Protein AF-0000000070908975 (afdb_homodimer)

Secondary structure (DSSP, 8-state):
---S-------S-HHHHHHT--SS-HHHHHHTTEEEE-SSTT--HHHHHHHHHHTTPPP--HHHHHHHHHT-SEEEEEEETTT--EEEEEEEEE-SSSEEEEEEEEE-GGGTTSSHHHHHHHHHHHHHHHTT--EEEEEE-GGGHHHHGGGTEE--TTS-EEEEE----/---S-------S-HHHHHTT--SS-HHHHHHTTEEEE-SSTT--HHHHHHHHHHTTPPP--HHHHHHHHHT-SEEEEEEETTT--EEEEEEEEE-SSSEEEEEEEEE-GGGTTSSHHHHHHHHHHHHHHHTT--EEEEEE-GGGHHHHGGGTEE--TTS-EEEEE-TT-

Solvent-accessible surface area (backbone atoms only — not comparable to full-atom values): 18252 Å² total; per-residue (Å²): 70,83,51,90,64,67,75,70,59,51,54,69,28,41,52,47,46,75,65,72,48,60,97,63,43,73,67,54,35,43,75,73,41,31,46,78,44,66,61,73,75,90,60,52,65,68,46,51,33,50,45,30,43,76,56,47,33,79,66,64,60,62,71,57,47,52,51,25,57,72,42,39,71,44,43,28,35,31,30,34,60,92,77,66,40,61,43,31,36,30,33,27,25,31,27,78,36,54,39,35,38,50,45,71,76,46,55,36,74,94,57,58,92,71,54,53,64,56,50,41,49,46,53,46,48,33,53,43,48,72,59,57,41,72,43,42,32,36,73,34,50,71,90,50,45,74,71,42,37,74,63,23,31,43,68,50,92,86,39,59,36,37,27,37,52,47,68,13,101,79,82,51,89,63,66,74,72,60,47,55,78,26,41,52,48,48,75,66,71,49,60,97,65,43,71,66,54,34,43,76,74,40,30,46,78,44,66,61,72,74,92,61,53,65,68,46,50,32,51,46,31,44,76,59,41,34,78,66,65,59,62,72,56,47,50,51,25,57,72,42,40,71,44,42,29,35,30,29,34,59,90,78,66,41,61,42,32,36,30,34,28,26,30,29,78,36,54,40,36,36,50,44,72,75,46,55,38,75,94,57,59,93,71,54,55,67,57,50,42,51,47,54,45,47,35,54,44,47,73,59,57,40,70,43,41,34,36,74,34,51,71,88,50,44,75,70,44,38,73,63,22,32,43,68,50,92,85,40,60,36,38,29,38,52,46,66,32,29

Foldseek 3Di:
DPDVPPPPPPDPLVPCQVVVNAPADQVNQVVVQKHKDKACPPPDLVLVQVQCVQVPHHGDDSVVVVVVRVQFLIKMWMAGNPVRGTFFIKTWHDDLAAEIEIDDGGGRPVPPPPCVSVVGVSVRSNSSVVSVYDYYYYDDDPVCVVVCVSNPDDDDPPGDDDDDDDPDD/DCDVPPPPPPDDLVPCQVVVHAPADQVNQVVVQKHKDKACPPPDLVLVQVQCVQVPHHGDDSVVVVVVRVQFLIKMWMAGNPVRHTFFIKTWHDDLAAEIEIDDGGGRPVPPPPCVSVVGVSVRSNSSVVSVYDHYYYDDDPVCVVVCVSNPDDDDPPGDDDDDDDPPD

Sequence (338 aa):
MSFMAVAPSQSEAAGVTESGKFSQTDEDLESAGFTCHSTIEDLDLDQLNALFSKVSFPQRDKGKLLRALENTQSLVWIQEIKTSRLIGFARATGDRVFHAIIWDVVVDPAYQGLGLGKVLMERLMADLMKMGISNIALYAEPTVIGFYQPMGFIADPDGIRAMAYSRRRMSFMAVAPSQSEAAGVTESGKFSQTDEDLESAGFTCHSTIEDLDLDQLNALFSKVSFPQRDKGKLLRALENTQSLVWIQEIKTSRLIGFARATGDRVFHAIIWDVVVDPAYQGLGLGKVLMERLMADLMKMGISNIALYAEPTVIGFYQPMGFIADPDGIRAMAYSRRR

InterPro domains:
  IPR000182 GNAT domain [PF00583] (57-153)
  IPR000182 GNAT domain [PS51186] (35-168)
  IPR016181 Acyl-CoA N-acyltransferase [SSF55729] (43-156)
  IPR045039 Acetyltransferase NSI-like [PTHR43626] (10-168)

Structure (mmCIF, N/CA/C/O backbone):
data_AF-0000000070908975-model_v1
#
loop_
_entity.id
_entity.type
_entity.pdbx_description
1 polymer 'N-acetyltransferase domain-containing protein'
#
loop_
_atom_site.group_PDB
_atom_site.id
_atom_site.type_symbol
_atom_site.label_atom_id
_atom_site.label_alt_id
_atom_site.label_comp_id
_atom_site.label_asym_id
_atom_site.label_entity_id
_atom_site.label_seq_id
_atom_site.pdbx_PDB_ins_code
_atom_site.Cartn_x
_atom_site.Cartn_y
_atom_site.Cartn_z
_atom_site.occupancy
_atom_site.B_iso_or_equiv
_atom_site.auth_seq_id
_atom_site.auth_comp_id
_atom_site.auth_asym_id
_atom_site.auth_atom_id
_atom_site.pdbx_PDB_model_num
ATOM 1 N N . MET A 1 1 ? 9.648 -8.977 -16.531 1 20.45 1 MET A N 1
ATOM 2 C CA . MET A 1 1 ? 9.562 -9.086 -15.078 1 20.45 1 MET A CA 1
ATOM 3 C C . MET A 1 1 ? 9.438 -7.707 -14.438 1 20.45 1 MET A C 1
ATOM 5 O O . MET A 1 1 ? 10.422 -6.984 -14.305 1 20.45 1 MET A O 1
ATOM 9 N N . SER A 1 2 ? 8.406 -6.941 -14.805 1 22.94 2 SER A N 1
ATOM 10 C CA . SER A 1 2 ? 8.336 -5.488 -14.914 1 22.94 2 SER A CA 1
ATOM 11 C C . SER A 1 2 ? 8.234 -4.84 -13.539 1 22.94 2 SER A C 1
ATOM 13 O O . SER A 1 2 ? 7.242 -5.023 -12.828 1 22.94 2 SER A O 1
ATOM 15 N N . PHE A 1 3 ? 9.25 -5.039 -12.68 1 28.39 3 PHE A N 1
ATOM 16 C CA . PHE A 1 3 ? 9.5 -4.117 -11.578 1 28.39 3 PHE A CA 1
ATOM 17 C C . PHE A 1 3 ? 9.023 -2.713 -11.93 1 28.39 3 PHE A C 1
ATOM 19 O O . PHE A 1 3 ? 8.953 -2.352 -13.109 1 28.39 3 PHE A O 1
ATOM 26 N N . MET A 1 4 ? 8.172 -2.316 -11.008 1 33.19 4 MET A N 1
ATOM 27 C CA . MET A 1 4 ? 8 -0.894 -11.289 1 33.19 4 MET A CA 1
ATOM 28 C C . MET A 1 4 ? 9.328 -0.25 -11.664 1 33.19 4 MET A C 1
ATOM 30 O O . MET A 1 4 ? 10.008 0.335 -10.82 1 33.19 4 MET A O 1
ATOM 34 N N . ALA A 1 5 ? 10.164 -1.069 -12.359 1 31.91 5 ALA A N 1
ATOM 35 C CA . ALA A 1 5 ? 11.43 -0.427 -12.703 1 31.91 5 ALA A CA 1
ATOM 36 C C . ALA A 1 5 ? 11.188 0.887 -13.445 1 31.91 5 ALA A C 1
ATOM 38 O O . ALA A 1 5 ? 10.773 0.888 -14.602 1 31.91 5 ALA A O 1
ATOM 39 N N . VAL A 1 6 ? 10.742 1.883 -12.734 1 30.36 6 VAL A N 1
ATOM 40 C CA . VAL A 1 6 ? 10.906 3.188 -13.367 1 30.36 6 VAL A CA 1
ATOM 41 C C . VAL A 1 6 ? 12.359 3.375 -13.789 1 30.36 6 VAL A C 1
ATOM 43 O O . VAL A 1 6 ? 13.281 2.975 -13.07 1 30.36 6 VAL A O 1
ATOM 46 N N . ALA A 1 7 ? 12.578 3.439 -15.078 1 28.03 7 ALA A N 1
ATOM 47 C CA . ALA A 1 7 ? 13.898 3.801 -15.578 1 28.03 7 ALA A CA 1
ATOM 48 C C . ALA A 1 7 ? 14.492 4.957 -14.781 1 28.03 7 ALA A C 1
ATOM 50 O O . ALA A 1 7 ? 13.789 5.902 -14.43 1 28.03 7 ALA A O 1
ATOM 51 N N . PRO A 1 8 ? 15.742 4.914 -14.219 1 27.66 8 PRO A N 1
ATOM 52 C CA . PRO A 1 8 ? 16.469 5.902 -13.414 1 27.66 8 PRO A CA 1
ATOM 53 C C . PRO A 1 8 ? 16.516 7.277 -14.078 1 27.66 8 PRO A C 1
ATOM 55 O O . PRO A 1 8 ? 17.234 7.453 -15.07 1 27.66 8 PRO A O 1
ATOM 58 N N . SER A 1 9 ? 15.445 7.824 -14.547 1 26.75 9 SER A N 1
ATOM 59 C CA . SER A 1 9 ? 15.898 9.164 -14.922 1 26.75 9 SER A CA 1
ATOM 60 C C . SER A 1 9 ? 16.406 9.93 -13.711 1 26.75 9 SER A C 1
ATOM 62 O O . SER A 1 9 ? 15.828 9.859 -12.625 1 26.75 9 SER A O 1
ATOM 64 N N . GLN A 1 10 ? 17.641 10.523 -13.656 1 27.11 10 GLN A N 1
ATOM 65 C CA . GLN A 1 10 ? 18.562 11.133 -12.711 1 27.11 10 GLN A CA 1
ATOM 66 C C . GLN A 1 10 ? 17.938 12.336 -12.016 1 27.11 10 GLN A C 1
ATOM 68 O O . GLN A 1 10 ? 18.641 13.211 -11.508 1 27.11 10 GLN A O 1
ATOM 73 N N . SER A 1 11 ? 16.656 12.648 -12.133 1 27.22 11 SER A N 1
ATOM 74 C CA . SER A 1 11 ? 16.438 13.984 -11.586 1 27.22 11 SER A CA 1
ATOM 75 C C . SER A 1 11 ? 16.656 14 -10.078 1 27.22 11 SER A C 1
ATOM 77 O O . SER A 1 11 ? 16.531 12.969 -9.414 1 27.22 11 SER A O 1
ATOM 79 N N . GLU A 1 12 ? 17.062 15.195 -9.289 1 28.81 12 GLU A N 1
ATOM 80 C CA . GLU A 1 12 ? 17.578 15.672 -8.008 1 28.81 12 GLU A CA 1
ATOM 81 C C . GLU A 1 12 ? 16.625 15.32 -6.867 1 28.81 12 GLU A C 1
ATOM 83 O O . GLU A 1 12 ? 16.203 16.203 -6.113 1 28.81 12 GLU A O 1
ATOM 88 N N . ALA A 1 13 ? 15.602 14.719 -6.926 1 33.41 13 ALA A N 1
ATOM 89 C CA . ALA A 1 13 ? 14.898 14.43 -5.68 1 33.41 13 ALA A CA 1
ATOM 90 C C . ALA A 1 13 ? 15.812 13.727 -4.68 1 33.41 13 ALA A C 1
ATOM 92 O O . ALA A 1 13 ? 15.414 13.461 -3.543 1 33.41 13 ALA A O 1
ATOM 93 N N . ALA A 1 14 ? 16.891 13.094 -5.168 1 38 14 ALA A N 1
ATOM 94 C CA . ALA A 1 14 ? 17.844 12.328 -4.363 1 38 14 ALA A CA 1
ATOM 95 C C . ALA A 1 14 ? 18.406 13.18 -3.23 1 38 14 ALA A C 1
ATOM 97 O O . ALA A 1 14 ? 19.062 12.656 -2.33 1 38 14 ALA A O 1
ATOM 98 N N . GLY A 1 15 ? 18.188 14.422 -3.398 1 36.78 15 GLY A N 1
ATOM 99 C CA . GLY A 1 15 ? 19.031 15.25 -2.541 1 36.78 15 GLY A CA 1
ATOM 100 C C . GLY A 1 15 ? 18.594 15.227 -1.087 1 36.78 15 GLY A C 1
ATOM 101 O O . GLY A 1 15 ? 19.422 15.047 -0.189 1 36.78 15 GLY A O 1
ATOM 102 N N . VAL A 1 16 ? 17.375 15.609 -0.835 1 44.44 16 VAL A N 1
ATOM 103 C CA . VAL A 1 16 ? 17.047 15.945 0.548 1 44.44 16 VAL A CA 1
ATOM 104 C C . VAL A 1 16 ? 17.109 14.695 1.414 1 44.44 16 VAL A C 1
ATOM 106 O O . VAL A 1 16 ? 17.594 14.742 2.549 1 44.44 16 VAL A O 1
ATOM 109 N N . THR A 1 17 ? 16.562 13.57 0.886 1 50.59 17 THR A N 1
ATOM 110 C CA . THR A 1 17 ? 16.312 12.414 1.734 1 50.59 17 THR A CA 1
ATOM 111 C C . THR A 1 17 ? 17.625 11.703 2.078 1 50.59 17 THR A C 1
ATOM 113 O O . THR A 1 17 ? 17.797 11.219 3.197 1 50.59 17 THR A O 1
ATOM 116 N N . GLU A 1 18 ? 18.453 11.547 1.076 1 49.16 18 GLU A N 1
ATOM 117 C CA . GLU A 1 18 ? 19.656 10.789 1.427 1 49.16 18 GLU A CA 1
ATOM 118 C C . GLU A 1 18 ? 20.562 11.594 2.359 1 49.16 18 GLU A C 1
ATOM 120 O O . GLU A 1 18 ? 21.219 11.023 3.23 1 49.16 18 GLU A O 1
ATOM 125 N N . SER A 1 19 ? 20.5 12.859 2.146 1 52.28 19 SER A N 1
ATOM 126 C CA . SER A 1 19 ? 21.516 13.617 2.859 1 52.28 19 SER A CA 1
ATOM 127 C C . SER A 1 19 ? 21.094 13.914 4.293 1 52.28 19 SER A C 1
ATOM 129 O O . SER A 1 19 ? 21.891 14.375 5.102 1 52.28 19 SER A O 1
ATOM 131 N N . GLY A 1 20 ? 19.953 13.367 4.707 1 60.69 20 GLY A N 1
ATOM 132 C CA . GLY A 1 20 ? 19.5 13.711 6.051 1 60.69 20 GLY A CA 1
ATOM 133 C C . GLY A 1 20 ? 19.266 15.195 6.242 1 60.69 20 GLY A C 1
ATOM 134 O O . GLY A 1 20 ? 19 15.648 7.359 1 60.69 20 GLY A O 1
ATOM 135 N N . LYS A 1 21 ? 19.578 15.945 5.227 1 80.5 21 LYS A N 1
ATOM 136 C CA . LYS A 1 21 ? 19.359 17.375 5.43 1 80.5 21 LYS A CA 1
ATOM 137 C C . LYS A 1 21 ? 17.953 17.797 5.027 1 80.5 21 LYS A C 1
ATOM 139 O O . LYS A 1 21 ? 17.562 17.641 3.869 1 80.5 21 LYS A O 1
ATOM 144 N N . PHE A 1 22 ? 17.156 18.234 5.977 1 91.06 22 PHE A N 1
ATOM 145 C CA . PHE A 1 22 ? 15.781 18.688 5.773 1 91.06 22 PHE A CA 1
ATOM 146 C C . PHE A 1 22 ? 15.734 20.156 5.363 1 91.06 22 PHE A C 1
ATOM 148 O O . PHE A 1 22 ? 16.578 20.938 5.789 1 91.06 22 PHE A O 1
ATOM 155 N N . SER A 1 23 ? 14.773 20.484 4.477 1 92.5 23 SER A N 1
ATOM 156 C CA . SER A 1 23 ? 14.57 21.875 4.07 1 92.5 23 SER A CA 1
ATOM 157 C C . SER A 1 23 ? 14.312 22.781 5.273 1 92.5 23 SER A C 1
ATOM 159 O O . SER A 1 23 ? 14.766 23.922 5.312 1 92.5 23 SER A O 1
ATOM 161 N N . GLN A 1 24 ? 13.547 22.359 6.246 1 95.25 24 GLN A N 1
ATOM 162 C CA . GLN A 1 24 ? 13.359 22.984 7.551 1 95.25 24 GLN A CA 1
ATOM 163 C C . GLN A 1 24 ? 13.781 22.047 8.68 1 95.25 24 GLN A C 1
ATOM 165 O O . GLN A 1 24 ? 13.172 21 8.875 1 95.25 24 GLN A O 1
ATOM 170 N N . THR A 1 25 ? 14.766 22.5 9.398 1 94.38 25 THR A N 1
ATOM 171 C CA . THR A 1 25 ? 15.227 21.703 10.531 1 94.38 25 THR A CA 1
ATOM 172 C C . THR A 1 25 ? 14.219 21.766 11.68 1 94.38 25 THR A C 1
ATOM 174 O O . THR A 1 25 ? 13.281 22.562 11.648 1 94.38 25 THR A O 1
ATOM 177 N N . ASP A 1 26 ? 14.461 20.875 12.672 1 94.94 26 ASP A N 1
ATOM 178 C CA . ASP A 1 26 ? 13.602 20.922 13.844 1 94.94 26 ASP A CA 1
ATOM 179 C C . ASP A 1 26 ? 13.688 22.266 14.555 1 94.94 26 ASP A C 1
ATOM 181 O O . ASP A 1 26 ? 12.695 22.766 15.086 1 94.94 26 ASP A O 1
ATOM 185 N N . GLU A 1 27 ? 14.828 22.766 14.578 1 95.25 27 GLU A N 1
ATOM 186 C CA . GLU A 1 27 ? 15.023 24.078 15.172 1 95.25 27 GLU A CA 1
ATOM 187 C C . GLU A 1 27 ? 14.266 25.156 14.398 1 95.25 27 GLU A C 1
ATOM 189 O O . GLU A 1 27 ? 13.641 26.031 15 1 95.25 27 GLU A O 1
ATOM 194 N N . ASP A 1 28 ? 14.297 25.125 13.062 1 96.06 28 ASP A N 1
ATOM 195 C CA . ASP A 1 28 ? 13.531 26.031 12.219 1 96.06 28 ASP A CA 1
ATOM 196 C C . ASP A 1 28 ? 12.039 25.953 12.531 1 96.06 28 ASP A C 1
ATOM 198 O O . ASP A 1 28 ? 11.375 26.969 12.68 1 96.06 28 ASP A O 1
ATOM 202 N N . LEU A 1 29 ? 11.57 24.781 12.633 1 97.38 29 LEU A N 1
ATOM 203 C CA . LEU A 1 29 ? 10.156 24.562 12.906 1 97.38 29 LEU A CA 1
ATOM 204 C C . LEU A 1 29 ? 9.766 25.125 14.266 1 97.38 29 LEU A C 1
ATOM 206 O O . LEU A 1 29 ? 8.75 25.828 14.383 1 97.38 29 LEU A O 1
ATOM 210 N N . GLU A 1 30 ? 10.602 24.828 15.219 1 97.62 30 GLU A N 1
ATOM 211 C CA . GLU A 1 30 ? 10.32 25.328 16.562 1 97.62 30 GLU A CA 1
ATOM 212 C C . GLU A 1 30 ? 10.281 26.859 16.578 1 97.62 30 GLU A C 1
ATOM 214 O O . GLU A 1 30 ? 9.414 27.453 17.234 1 97.62 30 GLU A O 1
ATOM 219 N N . SER A 1 31 ? 11.188 27.422 15.93 1 97.88 31 SER A N 1
ATOM 220 C CA . SER A 1 31 ? 11.227 28.891 15.859 1 97.88 31 SER A CA 1
ATOM 221 C C . SER A 1 31 ? 9.969 29.438 15.188 1 97.88 31 SER A C 1
ATOM 223 O O . SER A 1 31 ? 9.523 30.547 15.516 1 97.88 31 SER A O 1
ATOM 225 N N . ALA A 1 32 ? 9.422 28.672 14.273 1 97.94 32 ALA A N 1
ATOM 226 C CA . ALA A 1 32 ? 8.203 29.078 13.578 1 97.94 32 ALA A CA 1
ATOM 227 C C . ALA A 1 32 ? 6.957 28.688 14.375 1 97.94 32 ALA A C 1
ATOM 229 O O . ALA A 1 32 ? 5.832 28.969 13.945 1 97.94 32 ALA A O 1
ATOM 230 N N . GLY A 1 33 ? 7.113 28.031 15.539 1 98.38 33 GLY A N 1
ATOM 231 C CA . GLY A 1 33 ? 6.004 27.719 16.422 1 98.38 33 GLY A CA 1
ATOM 232 C C . GLY A 1 33 ? 5.434 26.328 16.203 1 98.38 33 GLY A C 1
ATOM 233 O O . GLY A 1 33 ? 4.281 26.062 16.547 1 98.38 33 GLY A O 1
ATOM 234 N N . PHE A 1 34 ? 6.234 25.469 15.578 1 98.75 34 PHE A N 1
ATOM 235 C CA . PHE A 1 34 ? 5.754 24.125 15.266 1 98.75 34 PHE A CA 1
ATOM 236 C C . PHE A 1 34 ? 6.699 23.062 15.82 1 98.75 34 PHE A C 1
ATOM 238 O O . PHE A 1 34 ? 7.883 23.328 16.031 1 98.75 34 PHE A O 1
ATOM 245 N N . THR A 1 35 ? 6.188 21.891 16.078 1 98.25 35 THR A N 1
ATOM 246 C CA . THR A 1 35 ? 6.992 20.719 16.438 1 98.25 35 THR A CA 1
ATOM 247 C C . THR A 1 35 ? 6.559 19.5 15.633 1 98.25 35 THR A C 1
ATOM 249 O O . THR A 1 35 ? 5.391 19.391 15.25 1 98.25 35 THR A O 1
ATOM 252 N N . CYS A 1 36 ? 7.465 18.641 15.367 1 97.62 36 CYS A N 1
ATOM 253 C CA . CYS A 1 36 ? 7.219 17.406 14.625 1 97.62 36 CYS A CA 1
ATOM 254 C C . CYS A 1 36 ? 7.328 16.188 15.531 1 97.62 36 CYS A C 1
ATOM 256 O O . CYS A 1 36 ? 8.219 16.125 16.375 1 97.62 36 CYS A O 1
ATOM 258 N N . HIS A 1 37 ? 6.422 15.273 15.352 1 98.19 37 HIS A N 1
ATOM 259 C CA . HIS A 1 37 ? 6.406 14.023 16.094 1 98.19 37 HIS A CA 1
ATOM 260 C C . HIS A 1 37 ? 6.383 12.82 15.148 1 98.19 37 HIS A C 1
ATOM 262 O O . HIS A 1 37 ? 5.902 12.93 14.016 1 98.19 37 HIS A O 1
ATOM 268 N N . SER A 1 38 ? 6.875 11.641 15.672 1 97.75 38 SER A N 1
ATOM 269 C CA . SER A 1 38 ? 6.969 10.477 14.805 1 97.75 38 SER A CA 1
ATOM 270 C C . SER A 1 38 ? 6.41 9.234 15.484 1 97.75 38 SER A C 1
ATOM 272 O O . SER A 1 38 ? 6.695 8.109 15.062 1 97.75 38 SER A O 1
ATOM 274 N N . THR A 1 39 ? 5.727 9.383 16.578 1 97.62 39 THR A N 1
ATOM 275 C CA . THR A 1 39 ? 5.062 8.281 17.281 1 97.62 39 THR A CA 1
ATOM 276 C C . THR A 1 39 ? 3.584 8.602 17.484 1 97.62 39 THR A C 1
ATOM 278 O O . THR A 1 39 ? 3.16 9.75 17.344 1 97.62 39 THR A O 1
ATOM 281 N N . ILE A 1 40 ? 2.918 7.574 17.766 1 97.94 40 ILE A N 1
ATOM 282 C CA . ILE A 1 40 ? 1.49 7.781 17.984 1 97.94 40 ILE A CA 1
ATOM 283 C C . ILE A 1 40 ? 1.251 8.227 19.422 1 97.94 40 ILE A C 1
ATOM 285 O O . ILE A 1 40 ? 0.135 8.609 19.781 1 97.94 40 ILE A O 1
ATOM 289 N N . GLU A 1 41 ? 2.373 8.258 20.094 1 94 41 GLU A N 1
ATOM 290 C CA . GLU A 1 41 ? 2.238 8.727 21.469 1 94 41 GLU A CA 1
ATOM 291 C C . GLU A 1 41 ? 1.728 10.164 21.516 1 94 41 GLU A C 1
ATOM 293 O O . GLU A 1 41 ? 2.201 11.023 20.766 1 94 41 GLU A O 1
ATOM 298 N N . ASP A 1 42 ? 0.72 10.539 22.281 1 94.69 42 ASP A N 1
ATOM 299 C CA . ASP A 1 42 ? 0.171 11.867 22.531 1 94.69 42 ASP A CA 1
ATOM 300 C C . ASP A 1 42 ? -0.641 12.367 21.344 1 94.69 42 ASP A C 1
ATOM 302 O O . ASP A 1 42 ? -1.074 13.516 21.312 1 94.69 42 ASP A O 1
ATOM 306 N N . LEU A 1 43 ? -0.633 11.547 20.266 1 98.31 43 LEU A N 1
ATOM 307 C CA . LEU A 1 43 ? -1.482 11.922 19.141 1 98.31 43 LEU A CA 1
ATOM 308 C C . LEU A 1 43 ? -2.957 11.867 19.531 1 98.31 43 LEU A C 1
ATOM 310 O O . LEU A 1 43 ? -3.441 10.836 20 1 98.31 43 LEU A O 1
ATOM 314 N N . ASP A 1 44 ? -3.604 12.977 19.391 1 98.62 44 ASP A N 1
ATOM 315 C CA . ASP A 1 44 ? -5.027 13.062 19.719 1 98.62 44 ASP A CA 1
ATOM 316 C C . ASP A 1 44 ? -5.883 12.656 18.516 1 98.62 44 ASP A C 1
ATOM 318 O O . ASP A 1 44 ? -5.953 13.375 17.516 1 98.62 44 ASP A O 1
ATOM 322 N N . LEU A 1 45 ? -6.66 11.641 18.719 1 98.75 45 LEU A N 1
ATOM 323 C CA . LEU A 1 45 ? -7.41 11.078 17.609 1 98.75 45 LEU A CA 1
ATOM 324 C C . LEU A 1 45 ? -8.586 11.977 17.234 1 98.75 45 LEU A C 1
ATOM 326 O O . LEU A 1 45 ? -8.992 12.016 16.078 1 98.75 45 LEU A O 1
ATOM 330 N N . ASP A 1 46 ? -9.133 12.656 18.172 1 98.75 46 ASP A N 1
ATOM 331 C CA . ASP A 1 46 ? -10.18 13.625 17.844 1 98.75 46 ASP A CA 1
ATOM 332 C C . ASP A 1 46 ? -9.633 14.758 16.984 1 98.75 46 ASP A C 1
ATOM 334 O O . ASP A 1 46 ? -10.273 15.18 16.016 1 98.75 46 ASP A O 1
ATOM 338 N N . GLN A 1 47 ? -8.469 15.242 17.297 1 98.81 47 GLN A N 1
ATOM 339 C CA . GLN A 1 47 ? -7.852 16.297 16.5 1 98.81 47 GLN A CA 1
ATOM 340 C C . GLN A 1 47 ? -7.484 15.789 15.117 1 98.81 47 GLN A C 1
ATOM 342 O O . GLN A 1 47 ? -7.586 16.531 14.133 1 98.81 47 GLN A O 1
ATOM 347 N N . LEU A 1 48 ? -7.035 14.531 15.055 1 98.88 48 LEU A N 1
ATOM 348 C CA . LEU A 1 48 ? -6.711 13.969 13.75 1 98.88 48 LEU A CA 1
ATOM 349 C C . LEU A 1 48 ? -7.953 13.883 12.875 1 98.88 48 LEU A C 1
ATOM 351 O O . LEU A 1 48 ? -7.922 14.281 11.703 1 98.88 48 LEU A O 1
ATOM 355 N N . ASN A 1 49 ? -9.031 13.43 13.445 1 98.81 49 ASN A N 1
ATOM 356 C CA . ASN A 1 49 ? -10.289 13.391 12.703 1 98.81 49 ASN A CA 1
ATOM 357 C C . ASN A 1 49 ? -10.75 14.789 12.297 1 98.81 49 ASN A C 1
ATOM 359 O O . ASN A 1 49 ? -11.25 14.984 11.188 1 98.81 49 ASN A O 1
ATOM 363 N N . ALA A 1 50 ? -10.633 15.695 13.172 1 98.69 50 ALA A N 1
ATOM 364 C CA . ALA A 1 50 ? -10.992 17.078 12.844 1 98.69 50 ALA A CA 1
ATOM 365 C C . ALA A 1 50 ? -10.141 17.594 11.695 1 98.69 50 ALA A C 1
ATOM 367 O O . ALA A 1 50 ? -10.648 18.281 10.805 1 98.69 50 ALA A O 1
ATOM 368 N N . LEU A 1 51 ? -8.844 17.328 11.734 1 98.75 51 LEU A N 1
ATOM 369 C CA . LEU A 1 51 ? -7.949 17.719 10.656 1 98.75 51 LEU A CA 1
ATOM 370 C C . LEU A 1 51 ? -8.383 17.078 9.336 1 98.75 51 LEU A C 1
ATOM 372 O O . LEU A 1 51 ? -8.445 17.75 8.305 1 98.75 51 LEU A O 1
ATOM 376 N N . PHE A 1 52 ? -8.703 15.781 9.391 1 98.25 52 PHE A N 1
ATOM 377 C CA . PHE A 1 52 ? -9.195 15.102 8.195 1 98.25 52 PHE A CA 1
ATOM 378 C C . PHE A 1 52 ? -10.445 15.797 7.656 1 98.25 52 PHE A C 1
ATOM 380 O O . PHE A 1 52 ? -10.555 16.031 6.453 1 98.25 52 PHE A O 1
ATOM 387 N N . SER A 1 53 ? -11.297 16.188 8.5 1 98 53 SER A N 1
ATOM 388 C CA . SER A 1 53 ? -12.547 16.828 8.102 1 98 53 SER A CA 1
ATOM 389 C C . SER A 1 53 ? -12.297 18.156 7.422 1 98 53 SER A C 1
ATOM 391 O O . SER A 1 53 ? -12.984 18.516 6.469 1 98 53 SER A O 1
ATOM 393 N N . LYS A 1 54 ? -11.344 18.875 7.816 1 97.62 54 LYS A N 1
ATOM 394 C CA . LYS A 1 54 ? -11.039 20.203 7.273 1 97.62 54 LYS A CA 1
ATOM 395 C C . LYS A 1 54 ? -10.625 20.109 5.809 1 97.62 54 LYS A C 1
ATOM 397 O O . LYS A 1 54 ? -10.695 21.094 5.07 1 97.62 54 LYS A O 1
ATOM 402 N N . VAL A 1 55 ? -10.141 18.938 5.406 1 95.44 55 VAL A N 1
ATOM 403 C CA . VAL A 1 55 ? -9.688 18.781 4.027 1 95.44 55 VAL A CA 1
ATOM 404 C C . VAL A 1 55 ? -10.586 17.781 3.301 1 95.44 55 VAL A C 1
ATOM 406 O O . VAL A 1 55 ? -10.164 17.156 2.33 1 95.44 55 VAL A O 1
ATOM 409 N N . SER A 1 56 ? -11.789 17.469 3.873 1 94.06 56 SER A N 1
ATOM 410 C CA . SER A 1 56 ? -12.859 16.672 3.279 1 94.06 56 SER A CA 1
ATOM 411 C C . SER A 1 56 ? -12.492 15.195 3.225 1 94.06 56 SER A C 1
ATOM 413 O O . SER A 1 56 ? -12.938 14.469 2.328 1 94.06 56 SER A O 1
ATOM 415 N N . PHE A 1 57 ? -11.594 14.836 4.043 1 94.44 57 PHE A N 1
ATOM 416 C CA . PHE A 1 57 ? -11.398 13.414 4.27 1 94.44 57 PHE A CA 1
ATOM 417 C C . PHE A 1 57 ? -12.43 12.875 5.254 1 94.44 57 PHE A C 1
ATOM 419 O O . PHE A 1 57 ? -12.852 13.578 6.168 1 94.44 57 PHE A O 1
ATOM 426 N N . PRO A 1 58 ? -12.836 11.648 5.098 1 93.12 58 PRO A N 1
ATOM 427 C CA . PRO A 1 58 ? -13.805 11.102 6.047 1 93.12 58 PRO A CA 1
ATOM 428 C C . PRO A 1 58 ? -13.219 10.906 7.445 1 93.12 58 PRO A C 1
ATOM 430 O O . PRO A 1 58 ? -12.055 10.523 7.578 1 93.12 58 PRO A O 1
ATOM 433 N N . GLN A 1 59 ? -14.055 11.234 8.398 1 96.69 59 GLN A N 1
ATOM 434 C CA . GLN A 1 59 ? -13.68 10.82 9.75 1 96.69 59 GLN A CA 1
ATOM 435 C C . GLN A 1 59 ? -13.719 9.305 9.891 1 96.69 59 GLN A C 1
ATOM 437 O O . GLN A 1 59 ? -14.484 8.633 9.195 1 96.69 59 GLN A O 1
ATOM 442 N N . ARG A 1 60 ? -12.961 8.906 10.805 1 97.06 60 ARG A N 1
ATOM 443 C CA . ARG A 1 60 ? -12.875 7.469 11.039 1 97.06 60 ARG A CA 1
ATOM 444 C C . ARG A 1 60 ? -13.227 7.125 12.477 1 97.06 60 ARG A C 1
ATOM 446 O O . ARG A 1 60 ? -13.023 7.938 13.383 1 97.06 60 ARG A O 1
ATOM 453 N N . ASP A 1 61 ? -13.789 5.914 12.586 1 97.62 61 ASP A N 1
ATOM 454 C CA . ASP A 1 61 ? -13.992 5.402 13.938 1 97.62 61 ASP A CA 1
ATOM 455 C C . ASP A 1 61 ? -12.688 5.402 14.727 1 97.62 61 ASP A C 1
ATOM 457 O O . ASP A 1 61 ? -11.664 4.91 14.242 1 97.62 61 ASP A O 1
ATOM 461 N N . LYS A 1 62 ? -12.727 5.871 15.953 1 98.06 62 LYS A N 1
ATOM 462 C CA . LYS A 1 62 ? -11.5 6.102 16.703 1 98.06 62 LYS A CA 1
ATOM 463 C C . LYS A 1 62 ? -10.797 4.785 17.031 1 98.06 62 LYS A C 1
ATOM 465 O O . LYS A 1 62 ? -9.57 4.703 16.984 1 98.06 62 LYS A O 1
ATOM 470 N N . GLY A 1 63 ? -11.602 3.814 17.422 1 98.19 63 GLY A N 1
ATOM 471 C CA . GLY A 1 63 ? -10.992 2.52 17.688 1 98.19 63 GLY A CA 1
ATOM 472 C C . GLY A 1 63 ? -10.297 1.932 16.469 1 98.19 63 GLY A C 1
ATOM 473 O O . GLY A 1 63 ? -9.18 1.428 16.578 1 98.19 63 GLY A O 1
ATOM 474 N N . LYS A 1 64 ? -10.914 1.977 15.352 1 97.88 64 LYS A N 1
ATOM 475 C CA . LYS A 1 64 ? -10.328 1.515 14.094 1 97.88 64 LYS A CA 1
ATOM 476 C C . LYS A 1 64 ? -9.109 2.348 13.719 1 97.88 64 LYS A C 1
ATOM 478 O O . LYS A 1 64 ? -8.094 1.806 13.266 1 97.88 64 LYS A O 1
ATOM 483 N N . LEU A 1 65 ? -9.273 3.648 13.891 1 98.12 65 LEU A N 1
ATOM 484 C CA . LEU A 1 65 ? -8.172 4.551 13.578 1 98.12 65 LEU A CA 1
ATOM 485 C C . LEU A 1 65 ? -6.945 4.227 14.422 1 98.12 65 LEU A C 1
ATOM 487 O O . LEU A 1 65 ? -5.828 4.172 13.898 1 98.12 65 LEU A O 1
ATOM 491 N N . LEU A 1 66 ? -7.125 4.012 15.664 1 98.56 66 LEU A N 1
ATOM 492 C CA . LEU A 1 66 ? -6.008 3.662 16.531 1 98.56 66 LEU A CA 1
ATOM 493 C C . LEU A 1 66 ? -5.352 2.361 16.078 1 98.56 66 LEU A C 1
ATOM 495 O O . LEU A 1 66 ? -4.125 2.273 16 1 98.56 66 LEU A O 1
ATOM 499 N N . ARG A 1 67 ? -6.137 1.368 15.789 1 98.19 67 ARG A N 1
ATOM 500 C CA . ARG A 1 67 ? -5.598 0.094 15.328 1 98.19 67 ARG A CA 1
ATOM 501 C C . ARG A 1 67 ? -4.809 0.268 14.031 1 98.19 67 ARG A C 1
ATOM 503 O O . ARG A 1 67 ? -3.746 -0.332 13.859 1 98.19 67 ARG A O 1
ATOM 510 N N . ALA A 1 68 ? -5.387 1.054 13.141 1 98.31 68 ALA A N 1
ATOM 511 C CA . ALA A 1 68 ? -4.691 1.314 11.883 1 98.31 68 ALA A CA 1
ATOM 512 C C . ALA A 1 68 ? -3.34 1.977 12.133 1 98.31 68 ALA A C 1
ATOM 514 O O . ALA A 1 68 ? -2.342 1.623 11.5 1 98.31 68 ALA A O 1
ATOM 515 N N . LEU A 1 69 ? -3.303 2.938 13.039 1 98.69 69 LEU A N 1
ATOM 516 C CA . LEU A 1 69 ? -2.064 3.641 13.359 1 98.69 69 LEU A CA 1
ATOM 517 C C . LEU A 1 69 ? -1.052 2.697 14 1 98.69 69 LEU A C 1
ATOM 519 O O . LEU A 1 69 ? 0.151 2.811 13.75 1 98.69 69 LEU A O 1
ATOM 523 N N . GLU A 1 70 ? -1.51 1.765 14.75 1 98.19 70 GLU A N 1
ATOM 524 C CA . GLU A 1 70 ? -0.639 0.771 15.367 1 98.19 70 GLU A CA 1
ATOM 525 C C . GLU A 1 70 ? -0.021 -0.153 14.32 1 98.19 70 GLU A C 1
ATOM 527 O O . GLU A 1 70 ? 1.043 -0.733 14.555 1 98.19 70 GLU A O 1
ATOM 532 N N . ASN A 1 71 ? -0.696 -0.267 13.258 1 97.69 71 ASN A N 1
ATOM 533 C CA . ASN A 1 71 ? -0.212 -1.112 12.172 1 97.69 71 ASN A CA 1
ATOM 534 C C . ASN A 1 71 ? 0.46 -0.288 11.078 1 97.69 71 ASN A C 1
ATOM 536 O O . ASN A 1 71 ? 0.623 -0.76 9.953 1 97.69 71 ASN A O 1
ATOM 540 N N . THR A 1 72 ? 0.802 0.911 11.375 1 98 72 THR A N 1
ATOM 541 C CA . THR A 1 72 ? 1.472 1.832 10.461 1 98 72 THR A CA 1
ATOM 542 C C . THR A 1 72 ? 2.986 1.744 10.617 1 98 72 THR A C 1
ATOM 544 O O . THR A 1 72 ? 3.498 1.699 11.742 1 98 72 THR A O 1
ATOM 547 N N . GLN A 1 73 ? 3.648 1.679 9.469 1 97.5 73 GLN A N 1
ATOM 548 C CA . GLN A 1 73 ? 5.094 1.486 9.406 1 97.5 73 GLN A CA 1
ATOM 549 C C . GLN A 1 73 ? 5.836 2.748 9.836 1 97.5 73 GLN A C 1
ATOM 551 O O . GLN A 1 73 ? 6.855 2.672 10.523 1 97.5 73 GLN A O 1
ATOM 556 N N . SER A 1 74 ? 5.402 3.84 9.398 1 98.12 74 SER A N 1
ATOM 557 C CA . SER A 1 74 ? 5.969 5.141 9.734 1 98.12 74 SER A CA 1
ATOM 558 C C . SER A 1 74 ? 4.906 6.234 9.703 1 98.12 74 SER A C 1
ATOM 560 O O . SER A 1 74 ? 3.977 6.176 8.898 1 98.12 74 SER A O 1
ATOM 562 N N . LEU A 1 75 ? 5.109 7.23 10.609 1 98.75 75 LEU A N 1
ATOM 563 C CA . LEU A 1 75 ? 4.203 8.375 10.594 1 98.75 75 LEU A CA 1
ATOM 564 C C . LEU A 1 75 ? 4.898 9.625 11.125 1 98.75 75 LEU A C 1
ATOM 566 O O . LEU A 1 75 ? 5.883 9.523 11.867 1 98.75 75 LEU A O 1
ATOM 570 N N . VAL A 1 76 ? 4.43 10.734 10.695 1 98.69 76 VAL A N 1
ATOM 571 C CA . VAL A 1 76 ? 4.883 12.055 11.133 1 98.69 76 VAL A CA 1
ATOM 572 C C . VAL A 1 76 ? 3.686 12.984 11.297 1 98.69 76 VAL A C 1
ATOM 574 O O . VAL A 1 76 ? 2.76 12.969 10.484 1 98.69 76 VAL A O 1
ATOM 577 N N . TRP A 1 77 ? 3.705 13.719 12.32 1 98.81 77 TRP A N 1
ATOM 578 C CA . TRP A 1 77 ? 2.656 14.727 12.484 1 98.81 77 TRP A CA 1
ATOM 579 C C . TRP A 1 77 ? 3.211 16 13.109 1 98.81 77 TRP A C 1
ATOM 581 O O . TRP A 1 77 ? 4.25 15.969 13.766 1 98.81 77 TRP A O 1
ATOM 591 N N . ILE A 1 78 ? 2.576 17.078 12.844 1 98.81 78 ILE A N 1
ATOM 592 C CA . ILE A 1 78 ? 3.035 18.406 13.242 1 98.81 78 ILE A CA 1
ATOM 593 C C . ILE A 1 78 ? 2.023 19.047 14.188 1 98.81 78 ILE A C 1
ATOM 595 O O . ILE A 1 78 ? 0.814 18.969 13.961 1 98.81 78 ILE A O 1
ATOM 599 N N . GLN A 1 79 ? 2.572 19.641 15.148 1 98.69 79 GLN A N 1
ATOM 600 C CA . GLN A 1 79 ? 1.783 20.328 16.172 1 98.69 79 GLN A CA 1
ATOM 601 C C . GLN A 1 79 ? 2.186 21.797 16.281 1 98.69 79 GLN A C 1
ATOM 603 O O . GLN A 1 79 ? 3.373 22.125 16.25 1 98.69 79 GLN A O 1
ATOM 608 N N . GLU A 1 80 ? 1.186 22.641 16.359 1 98.69 80 GLU A N 1
ATOM 609 C CA . GLU A 1 80 ? 1.464 24.031 16.734 1 98.69 80 GLU A CA 1
ATOM 610 C C . GLU A 1 80 ? 1.777 24.141 18.219 1 98.69 80 GLU A C 1
ATOM 612 O O . GLU A 1 80 ? 1.012 23.656 19.062 1 98.69 80 GLU A O 1
ATOM 617 N N . ILE A 1 81 ? 2.83 24.828 18.516 1 98.06 81 ILE A N 1
ATOM 618 C CA . ILE A 1 81 ? 3.338 24.844 19.891 1 98.06 81 ILE A CA 1
ATOM 619 C C . ILE A 1 81 ? 2.385 25.625 20.781 1 98.06 81 ILE A C 1
ATOM 621 O O . ILE A 1 81 ? 2.018 25.172 21.859 1 98.06 81 ILE A O 1
ATOM 625 N N . LYS A 1 82 ? 1.922 26.75 20.359 1 97.69 82 LYS A N 1
ATOM 626 C CA . LYS A 1 82 ? 1.14 27.672 21.188 1 97.69 82 LYS A CA 1
ATOM 627 C C . LYS A 1 82 ? -0.208 27.062 21.562 1 97.69 82 LYS A C 1
ATOM 629 O O . LYS A 1 82 ? -0.659 27.188 22.703 1 97.69 82 LYS A O 1
ATOM 634 N N . THR A 1 83 ? -0.861 26.344 20.703 1 97.38 83 THR A N 1
ATOM 635 C CA . THR A 1 83 ? -2.23 25.891 20.906 1 97.38 83 THR A CA 1
ATOM 636 C C . THR A 1 83 ? -2.271 24.375 21.125 1 97.38 83 THR A C 1
ATOM 638 O O . THR A 1 83 ? -3.314 23.828 21.484 1 97.38 83 THR A O 1
ATOM 641 N N . SER A 1 84 ? -1.171 23.703 20.844 1 97.56 84 SER A N 1
ATOM 642 C CA . SER A 1 84 ? -1.063 22.25 20.922 1 97.56 84 SER A CA 1
ATOM 643 C C . SER A 1 84 ? -1.971 21.562 19.891 1 97.56 84 SER A C 1
ATOM 645 O O . SER A 1 84 ? -2.359 20.406 20.078 1 97.56 84 SER A O 1
ATOM 647 N N . ARG A 1 85 ? -2.293 22.266 18.875 1 98 85 ARG A N 1
ATOM 648 C CA . ARG A 1 85 ? -3.18 21.734 17.844 1 98 85 ARG A CA 1
ATOM 649 C C . ARG A 1 85 ? -2.406 20.891 16.844 1 98 85 ARG A C 1
ATOM 651 O O . ARG A 1 85 ? -1.305 21.25 16.438 1 98 85 ARG A O 1
ATOM 658 N N . LEU A 1 86 ? -3.039 19.781 16.5 1 98.81 86 LEU A N 1
ATOM 659 C CA . LEU A 1 86 ? -2.525 18.969 15.406 1 98.81 86 LEU A CA 1
ATOM 660 C C . LEU A 1 86 ? -2.826 19.625 14.062 1 98.81 86 LEU A C 1
ATOM 662 O O . LEU A 1 86 ? -3.992 19.828 13.711 1 98.81 86 LEU A O 1
ATOM 666 N N . ILE A 1 87 ? -1.772 19.938 13.227 1 98.81 87 ILE A N 1
ATOM 667 C CA . ILE A 1 87 ? -2.057 20.734 12.047 1 98.81 87 ILE A CA 1
ATOM 668 C C . ILE A 1 87 ? -1.506 20.047 10.805 1 98.81 87 ILE A C 1
ATOM 670 O O . ILE A 1 87 ? -1.717 20.5 9.68 1 98.81 87 ILE A O 1
ATOM 674 N N . GLY A 1 88 ? -0.815 18.922 10.906 1 98.94 88 GLY A N 1
ATOM 675 C CA . GLY A 1 88 ? -0.293 18.156 9.789 1 98.94 88 GLY A CA 1
ATOM 676 C C . GLY A 1 88 ? -0.108 16.688 10.117 1 98.94 88 GLY A C 1
ATOM 677 O O . GLY A 1 88 ? 0.109 16.328 11.273 1 98.94 88 GLY A O 1
ATOM 678 N N . PHE A 1 89 ? -0.168 15.891 9.102 1 98.94 89 PHE A N 1
ATOM 679 C CA . PHE A 1 89 ? -0.078 14.445 9.305 1 98.94 89 PHE A CA 1
ATOM 680 C C . PHE A 1 89 ? 0.296 13.742 8.008 1 98.94 89 PHE A C 1
ATOM 682 O O . PHE A 1 89 ? -0.115 14.156 6.926 1 98.94 89 PHE A O 1
ATOM 689 N N . ALA A 1 90 ? 1.02 12.695 8.086 1 98.88 90 ALA A N 1
ATOM 690 C CA . ALA A 1 90 ? 1.32 11.758 7.008 1 98.88 90 ALA A CA 1
ATOM 691 C C . ALA A 1 90 ? 1.754 10.398 7.562 1 98.88 90 ALA A C 1
ATOM 693 O O . ALA A 1 90 ? 2.355 10.328 8.641 1 98.88 90 ALA A O 1
ATOM 694 N N . ARG A 1 91 ? 1.488 9.383 6.812 1 98.75 91 ARG A N 1
ATOM 695 C CA . ARG A 1 91 ? 1.922 8.07 7.277 1 98.75 91 ARG A CA 1
ATOM 696 C C . ARG A 1 91 ? 2.199 7.141 6.102 1 98.75 91 ARG A C 1
ATOM 698 O O . ARG A 1 91 ? 1.874 7.461 4.957 1 98.75 91 ARG A O 1
ATOM 705 N N . ALA A 1 92 ? 2.828 6.012 6.387 1 98.69 92 ALA A N 1
ATOM 706 C CA . ALA A 1 92 ? 3.145 5.012 5.375 1 98.69 92 ALA A CA 1
ATOM 707 C C . ALA A 1 92 ? 2.928 3.6 5.91 1 98.69 92 ALA A C 1
ATOM 709 O O . ALA A 1 92 ? 3.205 3.324 7.082 1 98.69 92 ALA A O 1
ATOM 710 N N . THR A 1 93 ? 2.375 2.756 5.09 1 98.5 93 THR A N 1
ATOM 711 C CA . THR A 1 93 ? 2.23 1.335 5.383 1 98.5 93 THR A CA 1
ATOM 712 C C . THR A 1 93 ? 2.941 0.49 4.332 1 98.5 93 THR A C 1
ATOM 714 O O . THR A 1 93 ? 3.254 0.978 3.244 1 98.5 93 THR A O 1
ATOM 717 N N . GLY A 1 94 ? 3.236 -0.746 4.652 1 98.12 94 GLY A N 1
ATOM 718 C CA . GLY A 1 94 ? 3.912 -1.678 3.764 1 98.12 94 GLY A CA 1
ATOM 719 C C . GLY A 1 94 ? 4.34 -2.959 4.457 1 98.12 94 GLY A C 1
ATOM 720 O O . GLY A 1 94 ? 3.639 -3.455 5.34 1 98.12 94 GLY A O 1
ATOM 721 N N . ASP A 1 95 ? 5.434 -3.502 3.951 1 98.19 95 ASP A N 1
ATOM 722 C CA . ASP A 1 95 ? 5.914 -4.766 4.5 1 98.19 95 ASP A CA 1
ATOM 723 C C . ASP A 1 95 ? 7.164 -4.551 5.352 1 98.19 95 ASP A C 1
ATOM 725 O O . ASP A 1 95 ? 7.844 -5.516 5.715 1 98.19 95 ASP A O 1
ATOM 729 N N . ARG A 1 96 ? 7.562 -3.332 5.586 1 97.62 96 ARG A N 1
ATOM 730 C CA . ARG A 1 96 ? 8.664 -2.891 6.441 1 97.62 96 ARG A CA 1
ATOM 731 C C . ARG A 1 96 ? 10.008 -3.27 5.836 1 97.62 96 ARG A C 1
ATOM 733 O O . ARG A 1 96 ? 11.047 -3.123 6.484 1 97.62 96 ARG A O 1
ATOM 740 N N . VAL A 1 97 ? 10.039 -3.75 4.617 1 97.38 97 VAL A N 1
ATOM 741 C CA . VAL A 1 97 ? 11.289 -4.215 4.035 1 97.38 97 VAL A CA 1
ATOM 742 C C . VAL A 1 97 ? 11.422 -3.693 2.605 1 97.38 97 VAL A C 1
ATOM 744 O O . VAL A 1 97 ? 12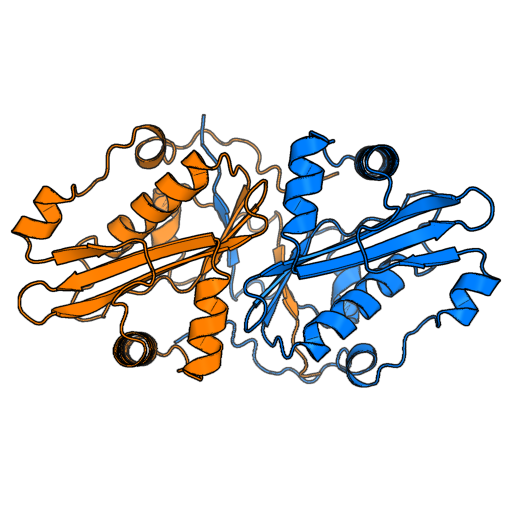.305 -2.887 2.311 1 97.38 97 VAL A O 1
ATOM 747 N N . PHE A 1 98 ? 10.461 -4.027 1.767 1 96.25 98 PHE A N 1
ATOM 748 C CA . PHE A 1 98 ? 10.625 -3.766 0.341 1 96.25 98 PHE A CA 1
ATOM 749 C C . PHE A 1 98 ? 9.75 -2.59 -0.093 1 96.25 98 PHE A C 1
ATOM 751 O O . PHE A 1 98 ? 10.172 -1.778 -0.923 1 96.25 98 PHE A O 1
ATOM 758 N N . HIS A 1 99 ? 8.539 -2.512 0.447 1 95.94 99 HIS A N 1
ATOM 759 C CA . HIS A 1 99 ? 7.527 -1.617 -0.1 1 95.94 99 HIS A CA 1
ATOM 760 C C . HIS A 1 99 ? 6.984 -0.68 0.973 1 95.94 99 HIS A C 1
ATOM 762 O O . HIS A 1 99 ? 6.848 -1.072 2.135 1 95.94 99 HIS A O 1
ATOM 768 N N . ALA A 1 100 ? 6.637 0.504 0.499 1 97.75 100 ALA A N 1
ATOM 769 C CA . ALA A 1 100 ? 5.859 1.427 1.322 1 97.75 100 ALA A CA 1
ATOM 770 C C . ALA A 1 100 ? 4.906 2.256 0.468 1 97.75 100 ALA A C 1
ATOM 772 O O . ALA A 1 100 ? 5.266 2.695 -0.627 1 97.75 100 ALA A O 1
ATOM 773 N N . ILE A 1 101 ? 3.715 2.451 0.977 1 98.19 101 ILE A N 1
ATOM 774 C CA . ILE A 1 101 ? 2.73 3.361 0.403 1 98.19 101 ILE A CA 1
ATOM 775 C C . ILE A 1 101 ? 2.459 4.508 1.375 1 98.19 101 ILE A C 1
ATOM 777 O O . ILE A 1 101 ? 2.189 4.281 2.557 1 98.19 101 ILE A O 1
ATOM 781 N N . ILE A 1 102 ? 2.564 5.676 0.881 1 98.06 102 ILE A N 1
ATOM 782 C CA . ILE A 1 102 ? 2.297 6.859 1.69 1 98.06 102 ILE A CA 1
ATOM 783 C C . ILE A 1 102 ? 0.814 7.215 1.61 1 98.06 102 ILE A C 1
ATOM 785 O O . ILE A 1 102 ? 0.228 7.219 0.525 1 98.06 102 ILE A O 1
ATOM 789 N N . TRP A 1 103 ? 0.243 7.488 2.801 1 97.44 103 TRP A N 1
ATOM 790 C CA . TRP A 1 103 ? -1.175 7.805 2.947 1 97.44 103 TRP A CA 1
ATOM 791 C C . TRP A 1 103 ? -1.369 9.094 3.738 1 97.44 103 TRP A C 1
ATOM 793 O O . TRP A 1 103 ? -0.52 9.461 4.551 1 97.44 103 TRP A O 1
ATOM 803 N N . ASP A 1 104 ? -2.52 9.758 3.543 1 97.56 104 ASP A N 1
ATOM 804 C CA . ASP A 1 104 ? -3.092 10.734 4.465 1 97.56 104 ASP A CA 1
ATOM 805 C C . ASP A 1 104 ? -2.16 11.93 4.641 1 97.56 104 ASP A C 1
ATOM 807 O O . ASP A 1 104 ? -1.911 12.367 5.762 1 97.56 104 ASP A O 1
ATOM 811 N N . VAL A 1 105 ? -1.62 12.352 3.568 1 98.31 105 VAL A N 1
ATOM 812 C CA . VAL A 1 105 ? -0.794 13.555 3.656 1 98.31 105 VAL A CA 1
ATOM 813 C C . VAL A 1 105 ? -1.686 14.789 3.719 1 98.31 105 VAL A C 1
ATOM 815 O O . VAL A 1 105 ? -2.305 15.172 2.721 1 98.31 105 VAL A O 1
ATOM 818 N N . VAL A 1 106 ? -1.723 15.422 4.93 1 98.56 106 VAL A N 1
ATOM 819 C CA . VAL A 1 106 ? -2.643 16.547 5.098 1 98.56 106 VAL A CA 1
ATOM 820 C C . VAL A 1 106 ? -1.976 17.641 5.926 1 98.56 106 VAL A C 1
ATOM 822 O O . VAL A 1 106 ? -1.179 17.344 6.824 1 98.56 106 VAL A O 1
ATOM 825 N N . VAL A 1 107 ? -2.24 18.812 5.598 1 98.81 107 VAL A N 1
ATOM 826 C CA . VAL A 1 107 ? -1.933 20.016 6.363 1 98.81 107 VAL A CA 1
ATOM 827 C C . VAL A 1 107 ? -3.191 20.859 6.516 1 98.81 107 VAL A C 1
ATOM 829 O O . VAL A 1 107 ? -3.945 21.047 5.555 1 98.81 107 VAL A O 1
ATOM 832 N N . ASP A 1 108 ? -3.453 21.312 7.699 1 98.81 108 ASP A N 1
ATOM 833 C CA . ASP A 1 108 ? -4.547 22.266 7.926 1 98.81 108 ASP A CA 1
ATOM 834 C C . ASP A 1 108 ? -4.504 23.406 6.918 1 98.81 108 ASP A C 1
ATOM 836 O O . ASP A 1 108 ? -3.465 24.031 6.734 1 98.81 108 ASP A O 1
ATOM 840 N N . PRO A 1 109 ? -5.641 23.672 6.324 1 98.5 109 PRO A N 1
ATOM 841 C CA . PRO A 1 109 ? -5.645 24.703 5.285 1 98.5 109 PRO A CA 1
ATOM 842 C C . PRO A 1 109 ? -5.141 26.047 5.789 1 98.5 109 PRO A C 1
ATOM 844 O O . PRO A 1 109 ? -4.484 26.797 5.047 1 98.5 109 PRO A O 1
ATOM 847 N N . ALA A 1 110 ? -5.359 26.391 6.961 1 98.12 110 ALA A N 1
ATOM 848 C CA . ALA A 1 110 ? -4.938 27.672 7.543 1 98.12 110 ALA A CA 1
ATOM 849 C C . ALA A 1 110 ? -3.418 27.75 7.652 1 98.12 110 ALA A C 1
ATOM 851 O O . ALA A 1 110 ? -2.861 28.828 7.863 1 98.12 110 ALA A O 1
ATOM 852 N N . TYR A 1 111 ? -2.775 26.641 7.484 1 98.19 111 TYR A N 1
ATOM 853 C CA . TYR A 1 111 ? -1.328 26.594 7.656 1 98.19 111 TYR A CA 1
ATOM 854 C C . TYR A 1 111 ? -0.638 26.156 6.367 1 98.19 111 TYR A C 1
ATOM 856 O O . TYR A 1 111 ? 0.541 25.797 6.375 1 98.19 111 TYR A O 1
ATOM 864 N N . GLN A 1 112 ? -1.334 26.094 5.301 1 97.06 112 GLN A N 1
ATOM 865 C CA . GLN A 1 112 ? -0.737 25.703 4.027 1 97.06 112 GLN A CA 1
ATOM 866 C C . GLN A 1 112 ? 0.073 26.859 3.428 1 97.06 112 GLN A C 1
ATOM 868 O O . GLN A 1 112 ? -0.094 28 3.824 1 97.06 112 GLN A O 1
ATOM 873 N N . GLY A 1 113 ? 1.053 26.484 2.604 1 96 113 GLY A N 1
ATOM 874 C CA . GLY A 1 113 ? 1.908 27.484 1.982 1 96 113 GLY A CA 1
ATOM 875 C C . GLY A 1 113 ? 3.133 27.812 2.812 1 96 113 GLY A C 1
ATOM 876 O O . GLY A 1 113 ? 3.922 28.688 2.439 1 96 113 GLY A O 1
ATOM 877 N N . LEU A 1 114 ? 3.336 27.125 3.861 1 96.88 114 LEU A N 1
ATOM 878 C CA . LEU A 1 114 ? 4.461 27.375 4.754 1 96.88 114 LEU A CA 1
ATOM 879 C C . LEU A 1 114 ? 5.523 26.281 4.605 1 96.88 114 LEU A C 1
ATOM 881 O O . LEU A 1 114 ? 6.496 26.25 5.367 1 96.88 114 LEU A O 1
ATOM 885 N N . GLY A 1 115 ? 5.301 25.328 3.705 1 97.31 115 GLY A N 1
ATOM 886 C CA . GLY A 1 115 ? 6.258 24.266 3.48 1 97.31 115 GLY A CA 1
ATOM 887 C C . GLY A 1 115 ? 6.055 23.078 4.398 1 97.31 115 GLY A C 1
ATOM 888 O O . GLY A 1 115 ? 6.863 22.141 4.41 1 97.31 115 GLY A O 1
ATOM 889 N N . LEU A 1 116 ? 4.965 23.016 5.086 1 98.38 116 LEU A N 1
ATOM 890 C CA . LEU A 1 116 ? 4.766 22 6.105 1 98.38 116 LEU A CA 1
ATOM 891 C C . LEU A 1 116 ? 4.496 20.641 5.469 1 98.38 116 LEU A C 1
ATOM 893 O O . LEU A 1 116 ? 4.859 19.594 6.027 1 98.38 116 LEU A O 1
ATOM 897 N N . GLY A 1 117 ? 3.844 20.656 4.324 1 98.38 117 GLY A N 1
ATOM 898 C CA . GLY A 1 117 ? 3.705 19.406 3.602 1 98.38 117 GLY A CA 1
ATOM 899 C C . GLY A 1 117 ? 5.035 18.766 3.26 1 98.38 117 GLY A C 1
ATOM 900 O O . GLY A 1 117 ? 5.203 17.547 3.4 1 98.38 117 GLY A O 1
ATOM 901 N N . LYS A 1 118 ? 5.898 19.578 2.775 1 97.5 118 LYS A N 1
ATOM 902 C CA . LYS A 1 118 ? 7.242 19.094 2.457 1 97.5 118 LYS A CA 1
ATOM 903 C C . LYS A 1 118 ? 7.961 18.594 3.707 1 97.5 118 LYS A C 1
ATOM 905 O O . LYS A 1 118 ? 8.672 17.594 3.66 1 97.5 118 LYS A O 1
ATOM 910 N N . VAL A 1 119 ? 7.82 19.266 4.793 1 97.56 119 VAL A N 1
ATOM 911 C CA . VAL A 1 119 ? 8.383 18.844 6.07 1 97.56 119 VAL A CA 1
ATOM 912 C C . VAL A 1 119 ? 7.91 17.438 6.41 1 97.56 119 VAL A C 1
ATOM 914 O O . VAL A 1 119 ? 8.719 16.578 6.758 1 97.56 119 VAL A O 1
ATOM 917 N N . LEU A 1 120 ? 6.625 17.188 6.309 1 98.25 120 LEU A N 1
ATOM 918 C CA . LEU A 1 120 ? 6.059 15.867 6.566 1 98.25 120 LEU A CA 1
ATOM 919 C C . LEU A 1 120 ? 6.695 14.812 5.668 1 98.25 120 LEU A C 1
ATOM 921 O O . LEU A 1 120 ? 7.188 13.789 6.152 1 98.25 120 LEU A O 1
ATOM 925 N N . MET A 1 121 ? 6.742 15.086 4.422 1 97.81 121 MET A N 1
ATOM 926 C CA . MET A 1 121 ? 7.215 14.133 3.426 1 97.81 121 MET A CA 1
ATOM 927 C C . MET A 1 121 ? 8.695 13.828 3.625 1 97.81 121 MET A C 1
ATOM 929 O O . MET A 1 121 ? 9.109 12.672 3.553 1 97.81 121 MET A O 1
ATOM 933 N N . GLU A 1 122 ? 9.469 14.844 3.844 1 96.62 122 GLU A N 1
ATOM 934 C CA . GLU A 1 122 ? 10.906 14.648 4.012 1 96.62 122 GLU A CA 1
ATOM 935 C C . GLU A 1 122 ? 11.203 13.734 5.195 1 96.62 122 GLU A C 1
ATOM 937 O O . GLU A 1 122 ? 12.055 12.852 5.102 1 96.62 122 GLU A O 1
ATOM 942 N N . ARG A 1 123 ? 10.578 13.977 6.246 1 96.69 123 ARG A N 1
ATOM 943 C CA . ARG A 1 123 ? 10.828 13.164 7.434 1 96.69 123 ARG A CA 1
ATOM 944 C C . ARG A 1 123 ? 10.32 11.742 7.25 1 96.69 123 ARG A C 1
ATOM 946 O O . ARG A 1 123 ? 10.984 10.781 7.652 1 96.69 123 ARG A O 1
ATOM 953 N N . LEU A 1 124 ? 9.164 11.633 6.707 1 96.81 124 LEU A N 1
ATOM 954 C CA . LEU A 1 124 ? 8.633 10.305 6.41 1 96.81 124 LEU A CA 1
ATOM 955 C C . LEU A 1 124 ? 9.57 9.531 5.492 1 96.81 124 LEU A C 1
ATOM 957 O O . LEU A 1 124 ? 9.875 8.367 5.75 1 96.81 124 LEU A O 1
ATOM 961 N N . MET A 1 125 ? 10.055 10.172 4.453 1 95.56 125 MET A N 1
ATOM 962 C CA . MET A 1 125 ? 10.969 9.555 3.496 1 95.56 125 MET A CA 1
ATOM 963 C C . MET A 1 125 ? 12.281 9.164 4.168 1 95.56 125 MET A C 1
ATOM 965 O O . MET A 1 125 ? 12.836 8.094 3.895 1 95.56 125 MET A O 1
ATOM 969 N N . ALA A 1 126 ? 12.766 10.039 4.949 1 94.25 126 ALA A N 1
ATOM 970 C CA . ALA A 1 126 ? 13.992 9.727 5.668 1 94.25 126 ALA A CA 1
ATOM 971 C C . ALA A 1 126 ? 13.844 8.445 6.48 1 94.25 126 ALA A C 1
ATOM 973 O O . ALA A 1 126 ? 14.734 7.59 6.465 1 94.25 126 ALA A O 1
ATOM 974 N N . ASP A 1 127 ? 12.766 8.305 7.188 1 95.31 127 ASP A N 1
ATOM 975 C CA . ASP A 1 127 ? 12.492 7.109 7.984 1 95.31 127 ASP A CA 1
ATOM 976 C C . ASP A 1 127 ? 12.438 5.863 7.102 1 95.31 127 ASP A C 1
ATOM 978 O O . ASP A 1 127 ? 13.05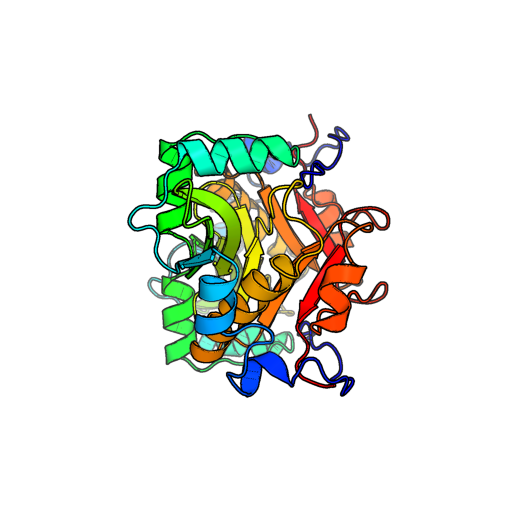5 4.848 7.418 1 95.31 127 ASP A O 1
ATOM 982 N N . LEU A 1 128 ? 11.719 5.918 6.035 1 95.88 128 LEU A N 1
ATOM 983 C CA . LEU A 1 128 ? 11.539 4.781 5.137 1 95.88 128 LEU A CA 1
ATOM 984 C C . LEU A 1 128 ? 12.867 4.375 4.508 1 95.88 128 LEU A C 1
ATOM 986 O O . LEU A 1 128 ? 13.172 3.184 4.406 1 95.88 128 LEU A O 1
ATOM 990 N N . MET A 1 129 ? 13.633 5.344 4.133 1 92.88 129 MET A N 1
ATOM 991 C CA . MET A 1 129 ? 14.922 5.059 3.502 1 92.88 129 MET A CA 1
ATOM 992 C C . MET A 1 129 ? 15.898 4.461 4.508 1 92.88 129 MET A C 1
ATOM 994 O O . MET A 1 129 ? 16.703 3.596 4.16 1 92.88 129 MET A O 1
ATOM 998 N N . LYS A 1 130 ? 15.828 4.949 5.676 1 93.38 130 LYS A N 1
ATOM 999 C CA . LYS A 1 130 ? 16.656 4.391 6.738 1 93.38 130 LYS A CA 1
ATOM 1000 C C . LYS A 1 130 ? 16.344 2.912 6.957 1 93.38 130 LYS A C 1
ATOM 1002 O O . LYS A 1 130 ? 17.234 2.125 7.289 1 93.38 130 LYS A O 1
ATOM 1007 N N . MET A 1 131 ? 15.125 2.525 6.754 1 93.25 131 MET A N 1
ATOM 1008 C CA . MET A 1 131 ? 14.711 1.131 6.875 1 93.25 131 MET A CA 1
ATOM 1009 C C . MET A 1 131 ? 15.203 0.309 5.691 1 93.25 131 MET A C 1
ATOM 1011 O O . MET A 1 131 ? 15.086 -0.917 5.688 1 93.25 131 MET A O 1
ATOM 1015 N N . GLY A 1 132 ? 15.664 1.017 4.633 1 92.69 132 GLY A N 1
ATOM 1016 C CA . GLY A 1 132 ? 16.156 0.325 3.451 1 92.69 132 GLY A CA 1
ATOM 1017 C C . GLY A 1 132 ? 15.07 0.058 2.424 1 92.69 132 GLY A C 1
ATOM 1018 O O . GLY A 1 132 ? 15.25 -0.767 1.525 1 92.69 132 GLY A O 1
ATOM 1019 N N . ILE A 1 133 ? 13.977 0.71 2.574 1 94.38 133 ILE A N 1
ATOM 1020 C CA . ILE A 1 133 ? 12.867 0.504 1.645 1 94.38 133 ILE A CA 1
ATOM 1021 C C . ILE A 1 133 ? 13.203 1.143 0.299 1 94.38 133 ILE A C 1
ATOM 1023 O O . ILE A 1 133 ? 13.555 2.324 0.234 1 94.38 133 ILE A O 1
ATOM 1027 N N . SER A 1 134 ? 12.992 0.34 -0.743 1 87 134 SER A N 1
ATOM 1028 C CA . SER A 1 134 ? 13.422 0.809 -2.057 1 87 134 SER A CA 1
ATOM 1029 C C . SER A 1 134 ? 12.219 1.104 -2.955 1 87 134 SER A C 1
ATOM 1031 O O . SER A 1 134 ? 12.359 1.773 -3.982 1 87 134 SER A O 1
ATOM 1033 N N . ASN A 1 135 ? 11.062 0.603 -2.635 1 93.19 135 ASN A N 1
ATOM 1034 C CA . ASN A 1 135 ? 9.852 0.845 -3.416 1 93.19 135 ASN A CA 1
ATOM 1035 C C . ASN A 1 135 ? 8.828 1.646 -2.625 1 93.19 135 ASN A C 1
ATOM 1037 O O . ASN A 1 135 ? 8.102 1.09 -1.8 1 93.19 135 ASN A O 1
ATOM 1041 N N . ILE A 1 136 ? 8.875 2.941 -2.865 1 96.44 136 ILE A N 1
ATOM 1042 C CA . ILE A 1 136 ? 7.961 3.852 -2.182 1 96.44 136 ILE A CA 1
ATOM 1043 C C . ILE A 1 136 ? 7.02 4.496 -3.193 1 96.44 136 ILE A C 1
ATOM 1045 O O . ILE A 1 136 ? 7.461 5.016 -4.223 1 96.44 136 ILE A O 1
ATOM 1049 N N . ALA A 1 137 ? 5.723 4.398 -2.955 1 96.38 137 ALA A N 1
ATOM 1050 C CA . ALA A 1 137 ? 4.734 4.934 -3.889 1 96.38 137 ALA A CA 1
ATOM 1051 C C . ALA A 1 137 ? 3.582 5.602 -3.143 1 96.38 137 ALA A C 1
ATOM 1053 O O . ALA A 1 137 ? 3.566 5.629 -1.91 1 96.38 137 ALA A O 1
ATOM 1054 N N . LEU A 1 138 ? 2.744 6.266 -3.857 1 96.44 138 LEU A N 1
ATOM 1055 C CA . LEU A 1 138 ? 1.527 6.883 -3.348 1 96.44 138 LEU A CA 1
ATOM 1056 C C . LEU A 1 138 ? 0.499 7.059 -4.457 1 96.44 138 LEU A C 1
ATOM 1058 O O . LEU A 1 138 ? 0.8 6.828 -5.633 1 96.44 138 LEU A O 1
ATOM 1062 N N . TYR A 1 139 ? -0.711 7.383 -4.02 1 92.94 139 TYR A N 1
ATOM 1063 C CA . TYR A 1 139 ? -1.826 7.73 -4.895 1 92.94 139 TYR A CA 1
ATOM 1064 C C . TYR A 1 139 ? -2.191 9.203 -4.754 1 92.94 139 TYR A C 1
ATOM 1066 O O . TYR A 1 139 ? -2.529 9.664 -3.662 1 92.94 139 TYR A O 1
ATOM 1074 N N . ALA A 1 140 ? -2.143 9.883 -5.844 1 93.44 140 ALA A N 1
ATOM 1075 C CA . ALA A 1 140 ? -2.357 11.32 -5.781 1 93.44 140 ALA A CA 1
ATOM 1076 C C . ALA A 1 140 ? -3.484 11.75 -6.719 1 93.44 140 ALA A C 1
ATOM 1078 O O . ALA A 1 140 ? -3.588 11.258 -7.84 1 93.44 140 ALA A O 1
ATOM 1079 N N . GLU A 1 141 ? -4.348 12.648 -6.223 1 90.56 141 GLU A N 1
ATOM 1080 C CA . GLU A 1 141 ? -5.25 13.344 -7.137 1 90.56 141 GLU A CA 1
ATOM 1081 C C . GLU A 1 141 ? -4.473 14.164 -8.156 1 90.56 141 GLU A C 1
ATOM 1083 O O . GLU A 1 141 ? -3.408 14.703 -7.852 1 90.56 141 GLU A O 1
ATOM 1088 N N . PRO A 1 142 ? -5.094 14.312 -9.336 1 90.94 142 PRO A N 1
ATOM 1089 C CA . PRO A 1 142 ? -4.391 15.07 -10.375 1 90.94 142 PRO A CA 1
ATOM 1090 C C . PRO A 1 142 ? -4.02 16.484 -9.922 1 90.94 142 PRO A C 1
ATOM 1092 O O . PRO A 1 142 ? -2.977 17 -10.328 1 90.94 142 PRO A O 1
ATOM 1095 N N . THR A 1 143 ? -4.746 17.062 -9.062 1 91.94 143 THR A N 1
ATOM 1096 C CA . THR A 1 143 ? -4.559 18.453 -8.664 1 91.94 143 THR A CA 1
ATOM 1097 C C . THR A 1 143 ? -3.367 18.594 -7.723 1 91.94 143 THR A C 1
ATOM 1099 O O . THR A 1 143 ? -2.887 19.703 -7.484 1 91.94 143 THR A O 1
ATOM 1102 N N . VAL A 1 144 ? -2.846 17.484 -7.191 1 93.75 144 VAL A N 1
ATOM 1103 C CA . VAL A 1 144 ? -1.787 17.625 -6.199 1 93.75 144 VAL A CA 1
ATOM 1104 C C . VAL A 1 144 ? -0.518 16.938 -6.688 1 93.75 144 VAL A C 1
ATOM 1106 O O . VAL A 1 144 ? 0.47 16.844 -5.953 1 93.75 144 VAL A O 1
ATOM 1109 N N . ILE A 1 145 ? -0.505 16.5 -7.895 1 93.62 145 ILE A N 1
ATOM 1110 C CA . ILE A 1 145 ? 0.665 15.844 -8.469 1 93.62 145 ILE A CA 1
ATOM 1111 C C . ILE A 1 145 ? 1.867 16.781 -8.398 1 93.62 145 ILE A C 1
ATOM 1113 O O . ILE A 1 145 ? 2.988 16.344 -8.133 1 93.62 145 ILE A O 1
ATOM 1117 N N . GLY A 1 146 ? 1.639 17.984 -8.656 1 94.44 146 GLY A N 1
ATOM 1118 C CA . GLY A 1 146 ? 2.691 18.984 -8.648 1 94.44 146 GLY A CA 1
ATOM 1119 C C . GLY A 1 146 ? 3.381 19.125 -7.305 1 94.44 146 GLY A C 1
ATOM 1120 O O . GLY A 1 146 ? 4.527 19.562 -7.234 1 94.44 146 GLY A O 1
ATOM 1121 N N . PHE A 1 147 ? 2.748 18.781 -6.262 1 95.88 147 PHE A N 1
ATOM 1122 C CA . PHE A 1 147 ? 3.32 18.828 -4.922 1 95.88 147 PHE A CA 1
ATOM 1123 C C . PHE A 1 147 ? 4.383 17.75 -4.75 1 95.88 147 PHE A C 1
ATOM 1125 O O . PHE A 1 147 ? 5.406 17.969 -4.102 1 95.88 147 PHE A O 1
ATOM 1132 N N . TYR A 1 148 ? 4.172 16.609 -5.352 1 96.25 148 TYR A N 1
ATOM 1133 C CA . TYR A 1 148 ? 5.012 15.453 -5.086 1 96.25 148 TYR A CA 1
ATOM 1134 C C . TYR A 1 148 ? 6.164 15.375 -6.078 1 96.25 148 TYR A C 1
ATOM 1136 O O . TYR A 1 148 ? 7.23 14.844 -5.766 1 96.25 148 TYR A O 1
ATOM 1144 N N . GLN A 1 149 ? 6.02 15.922 -7.23 1 94 149 GLN A N 1
ATOM 1145 C CA . GLN A 1 149 ? 6.973 15.773 -8.328 1 94 149 GLN A CA 1
ATOM 1146 C C . GLN A 1 149 ? 8.344 16.328 -7.945 1 94 149 GLN A C 1
ATOM 1148 O O . GLN A 1 149 ? 9.359 15.664 -8.141 1 94 149 GLN A O 1
ATOM 1153 N N . PRO A 1 150 ? 8.383 17.484 -7.359 1 92.62 150 PRO A N 1
ATOM 1154 C CA . PRO A 1 150 ? 9.695 18.031 -6.996 1 92.62 150 PRO A CA 1
ATOM 1155 C C . PRO A 1 150 ? 10.414 17.172 -5.953 1 92.62 150 PRO A C 1
ATOM 1157 O O . PRO A 1 150 ? 11.625 17.328 -5.746 1 92.62 150 PRO A O 1
ATOM 1160 N N . MET A 1 151 ? 9.727 16.344 -5.344 1 92.69 151 MET A N 1
ATOM 1161 C CA . MET A 1 151 ? 10.32 15.508 -4.309 1 92.69 151 MET A CA 1
ATOM 1162 C C . MET A 1 151 ? 10.734 14.156 -4.879 1 92.69 151 MET A C 1
ATOM 1164 O O . MET A 1 151 ? 11.086 13.242 -4.129 1 92.69 151 MET A O 1
ATOM 1168 N N . GLY A 1 152 ? 10.539 13.969 -6.184 1 92.5 152 GLY A N 1
ATOM 1169 C CA . GLY A 1 152 ? 11.086 12.797 -6.84 1 92.5 152 GLY A CA 1
ATOM 1170 C C . GLY A 1 152 ? 10.039 11.758 -7.176 1 92.5 152 GLY A C 1
ATOM 1171 O O . GLY A 1 152 ? 10.367 10.672 -7.672 1 92.5 152 GLY A O 1
ATOM 1172 N N . PHE A 1 153 ? 8.82 12.094 -6.895 1 94.25 153 PHE A N 1
ATOM 1173 C CA . PHE A 1 153 ? 7.75 11.18 -7.277 1 94.25 153 PHE A CA 1
ATOM 1174 C C . PHE A 1 153 ? 7.324 11.422 -8.719 1 94.25 153 PHE A C 1
ATOM 1176 O O . PHE A 1 153 ? 7.172 12.562 -9.148 1 94.25 153 PHE A O 1
ATOM 1183 N N . ILE A 1 154 ? 7.105 10.312 -9.375 1 91.88 154 ILE A N 1
ATOM 1184 C CA . ILE A 1 154 ? 6.816 10.398 -10.805 1 91.88 154 ILE A CA 1
ATOM 1185 C C . ILE A 1 154 ? 5.551 9.609 -11.125 1 91.88 154 ILE A C 1
ATOM 1187 O O . ILE A 1 154 ? 5.363 8.5 -10.617 1 91.88 154 ILE A O 1
ATOM 1191 N N . ALA A 1 155 ? 4.758 10.266 -11.891 1 87.62 155 ALA A N 1
ATOM 1192 C CA . ALA A 1 155 ? 3.625 9.586 -12.508 1 87.62 155 ALA A CA 1
ATOM 1193 C C . ALA A 1 155 ? 3.898 9.297 -13.984 1 87.62 155 ALA A C 1
ATOM 1195 O O . ALA A 1 155 ? 4.16 10.211 -14.766 1 87.62 155 ALA A O 1
ATOM 1196 N N . ASP A 1 156 ? 4.008 8.047 -14.391 1 82.44 156 ASP A N 1
ATOM 1197 C CA . ASP A 1 156 ? 4.191 7.68 -15.789 1 82.44 156 ASP A CA 1
ATOM 1198 C C . ASP A 1 156 ? 2.871 7.246 -16.422 1 82.44 156 ASP A C 1
ATOM 1200 O O . ASP A 1 156 ? 2.404 6.129 -16.188 1 82.44 156 ASP A O 1
ATOM 1204 N N . PRO A 1 157 ? 2.299 8.102 -17.266 1 77.94 157 PRO A N 1
ATOM 1205 C CA . PRO A 1 157 ? 0.994 7.77 -17.844 1 77.94 157 PRO A CA 1
ATOM 1206 C C . PRO A 1 157 ? 1.032 6.504 -18.688 1 77.94 157 PRO A C 1
ATOM 1208 O O . PRO A 1 157 ? -0.002 5.863 -18.891 1 77.94 157 PRO A O 1
ATOM 1211 N N . ASP A 1 158 ? 2.189 6.152 -19.188 1 81.31 158 ASP A N 1
ATOM 1212 C CA . ASP A 1 158 ? 2.293 4.973 -20.047 1 81.31 158 ASP A CA 1
ATOM 1213 C C . ASP A 1 158 ? 2.846 3.781 -19.266 1 81.31 158 ASP A C 1
ATOM 1215 O O . ASP A 1 158 ? 3.084 2.717 -19.844 1 81.31 158 ASP A O 1
ATOM 1219 N N . GLY A 1 159 ? 3.01 4.039 -18.078 1 84 159 GLY A N 1
ATOM 1220 C CA . GLY A 1 159 ? 3.611 3.01 -17.25 1 84 159 GLY A CA 1
ATOM 1221 C C . GLY A 1 159 ? 2.613 2.314 -16.344 1 84 159 GLY A C 1
ATOM 1222 O O . GLY A 1 159 ? 1.482 2.043 -16.75 1 84 159 GLY A O 1
ATOM 1223 N N . ILE A 1 160 ? 3.049 1.979 -15.242 1 85.88 160 ILE A N 1
ATOM 1224 C CA . ILE A 1 160 ? 2.25 1.26 -14.258 1 85.88 160 ILE A CA 1
ATOM 1225 C C . ILE A 1 160 ? 1.01 2.076 -13.906 1 85.88 160 ILE A C 1
ATOM 1227 O O . ILE A 1 160 ? 1.088 3.295 -13.734 1 85.88 160 ILE A O 1
ATOM 1231 N N . ARG A 1 161 ? -0.106 1.382 -13.844 1 88.94 161 ARG A N 1
ATOM 1232 C CA . ARG A 1 161 ? -1.377 2.023 -13.516 1 88.94 161 ARG A CA 1
ATOM 1233 C C . ARG A 1 161 ? -1.834 1.658 -12.109 1 88.94 161 ARG A C 1
ATOM 1235 O O . ARG A 1 161 ? -1.685 0.512 -11.68 1 88.94 161 ARG A O 1
ATOM 1242 N N . ALA A 1 162 ? -2.346 2.711 -11.539 1 90.25 162 ALA A N 1
ATOM 1243 C CA . ALA A 1 162 ? -3.057 2.451 -10.289 1 90.25 162 ALA A CA 1
ATOM 1244 C C . ALA A 1 162 ? -4.449 1.89 -10.555 1 90.25 162 ALA A C 1
ATOM 1246 O O . ALA A 1 162 ? -5.203 2.439 -11.367 1 90.25 162 ALA A O 1
ATOM 1247 N N . MET A 1 163 ? -4.762 0.749 -9.938 1 93.5 163 MET A N 1
ATOM 1248 C CA . MET A 1 163 ? -6.117 0.212 -9.984 1 93.5 163 MET A CA 1
ATOM 1249 C C . MET A 1 163 ? -6.703 0.081 -8.586 1 93.5 163 MET A C 1
ATOM 1251 O O . MET A 1 163 ? -6 -0.296 -7.648 1 93.5 163 MET A O 1
ATOM 1255 N N . ALA A 1 164 ? -7.926 0.459 -8.508 1 93.62 164 ALA A N 1
ATOM 1256 C CA . ALA A 1 164 ? -8.641 0.359 -7.242 1 93.62 164 ALA A CA 1
ATOM 1257 C C . ALA A 1 164 ? -9.891 -0.513 -7.379 1 93.62 164 ALA A C 1
ATOM 1259 O O . ALA A 1 164 ? -10.594 -0.437 -8.383 1 93.62 164 ALA A O 1
ATOM 1260 N N . TYR A 1 165 ? -10.047 -1.299 -6.289 1 93.19 165 TYR A N 1
ATOM 1261 C CA . TYR A 1 165 ? -11.234 -2.143 -6.27 1 93.19 165 TYR A CA 1
ATOM 1262 C C . TYR A 1 165 ? -12.477 -1.326 -5.922 1 93.19 165 TYR A C 1
ATOM 1264 O O . TYR A 1 165 ? -12.461 -0.537 -4.977 1 93.19 165 TYR A O 1
ATOM 1272 N N . SER A 1 166 ? -13.469 -1.343 -6.645 1 77.12 166 SER A N 1
ATOM 1273 C CA . SER A 1 166 ? -14.773 -0.706 -6.445 1 77.12 166 SER A CA 1
ATOM 1274 C C . SER A 1 166 ? -15.891 -1.739 -6.398 1 77.12 166 SER A C 1
ATOM 1276 O O . SER A 1 166 ? -16.047 -2.537 -7.324 1 77.12 166 SER A O 1
ATOM 1278 N N . ARG A 1 167 ? -16.547 -1.921 -5.105 1 64.94 167 ARG A N 1
ATOM 1279 C CA . ARG A 1 167 ? -17.672 -2.85 -4.98 1 64.94 167 ARG A CA 1
ATOM 1280 C C . ARG A 1 167 ? -18.812 -2.449 -5.898 1 64.94 167 ARG A C 1
ATOM 1282 O O . ARG A 1 167 ? -19.266 -1.301 -5.875 1 64.94 167 ARG A O 1
ATOM 1289 N N . ARG A 1 168 ? -18.797 -2.414 -7.141 1 45.62 168 ARG A N 1
ATOM 1290 C CA . ARG A 1 168 ? -20.016 -2.053 -7.863 1 45.62 168 ARG A CA 1
ATOM 1291 C C . ARG A 1 168 ? -21.266 -2.498 -7.098 1 45.62 168 ARG A C 1
ATOM 1293 O O . ARG A 1 168 ? -21.328 -3.629 -6.609 1 45.62 168 ARG A O 1
ATOM 1300 N N . ARG A 1 169 ? -22.094 -1.637 -6.359 1 33.78 169 ARG A N 1
ATOM 1301 C CA . ARG A 1 169 ? -23.516 -1.8 -6.109 1 33.78 169 ARG A CA 1
ATOM 1302 C C . ARG A 1 169 ? -24.188 -2.547 -7.254 1 33.78 169 ARG A C 1
ATOM 1304 O O . ARG A 1 169 ? -23.766 -2.441 -8.406 1 33.78 169 ARG A O 1
ATOM 1311 N N . MET B 1 1 ? -12.125 16.859 -1.176 1 20.66 1 MET B N 1
ATOM 1312 C CA . MET B 1 1 ? -11.352 16.047 -0.247 1 20.66 1 MET B CA 1
ATOM 1313 C C . MET B 1 1 ? -11.352 14.586 -0.676 1 20.66 1 MET B C 1
ATOM 1315 O O . MET B 1 1 ? -12.344 13.875 -0.482 1 20.66 1 MET B O 1
ATOM 1319 N N . SER B 1 2 ? -10.812 14.305 -1.885 1 22.61 2 SER B N 1
ATOM 1320 C CA . SER B 1 2 ? -11.148 13.289 -2.873 1 22.61 2 SER B CA 1
ATOM 1321 C C . SER B 1 2 ? -10.648 11.914 -2.445 1 22.61 2 SER B C 1
ATOM 1323 O O . SER B 1 2 ? -9.445 11.703 -2.297 1 22.61 2 SER B O 1
ATOM 1325 N N . PHE B 1 3 ? -11.188 11.352 -1.37 1 27.89 3 PHE B N 1
ATOM 1326 C CA . PHE B 1 3 ? -11.195 9.898 -1.227 1 27.89 3 PHE B CA 1
ATOM 1327 C C . PHE B 1 3 ? -11.094 9.219 -2.586 1 27.89 3 PHE B C 1
ATOM 1329 O O . PHE B 1 3 ? -11.484 9.797 -3.605 1 27.89 3 PHE B O 1
ATOM 1336 N N . MET B 1 4 ? -10.031 8.422 -2.57 1 32.94 4 MET B N 1
ATOM 1337 C CA . MET B 1 4 ? -10.164 7.66 -3.811 1 32.94 4 MET B CA 1
ATOM 1338 C C . MET B 1 4 ? -11.625 7.332 -4.09 1 32.94 4 MET B C 1
ATOM 1340 O O . MET B 1 4 ? -12.086 6.23 -3.789 1 32.94 4 MET B O 1
ATOM 1344 N N . ALA B 1 5 ? -12.484 8.258 -3.607 1 32.03 5 ALA B N 1
ATOM 1345 C CA . ALA B 1 5 ? -13.875 7.898 -3.887 1 32.03 5 ALA B CA 1
ATOM 1346 C C . ALA B 1 5 ? -14.086 7.656 -5.379 1 32.03 5 ALA B C 1
ATOM 1348 O O . ALA B 1 5 ? -14.086 8.594 -6.172 1 32.03 5 ALA B O 1
ATOM 1349 N N . VAL B 1 6 ? -13.555 6.586 -5.883 1 30.16 6 VAL B N 1
ATOM 1350 C CA . VAL B 1 6 ? -14.117 6.195 -7.172 1 30.16 6 VAL B CA 1
ATOM 1351 C C . VAL B 1 6 ? -15.641 6.191 -7.094 1 30.16 6 VAL B C 1
ATOM 1353 O O . VAL B 1 6 ? -16.219 5.785 -6.078 1 30.16 6 VAL B O 1
ATOM 1356 N N . ALA B 1 7 ? -16.234 7.105 -7.828 1 27.97 7 ALA B N 1
ATOM 1357 C CA . ALA B 1 7 ? -17.688 7.047 -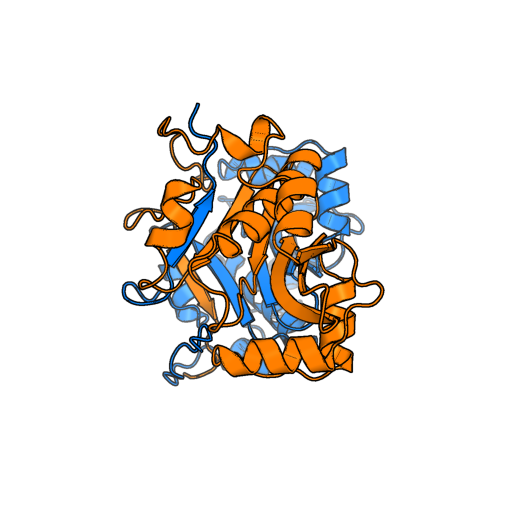7.977 1 27.97 7 ALA B CA 1
ATOM 1358 C C . ALA B 1 7 ? -18.156 5.609 -8.18 1 27.97 7 ALA B C 1
ATOM 1360 O O . ALA B 1 7 ? -17.531 4.844 -8.922 1 27.97 7 ALA B O 1
ATOM 1361 N N . PRO B 1 8 ? -19.094 5.004 -7.406 1 27.62 8 PRO B N 1
ATOM 1362 C CA . PRO B 1 8 ? -19.672 3.656 -7.48 1 27.62 8 PRO B CA 1
ATOM 1363 C C . PRO B 1 8 ? -20.141 3.293 -8.891 1 27.62 8 PRO B C 1
ATOM 1365 O O . PRO B 1 8 ? -21.125 3.854 -9.375 1 27.62 8 PRO B O 1
ATOM 1368 N N . SER B 1 9 ? -19.344 3.43 -9.898 1 26.27 9 SER B N 1
ATOM 1369 C CA . SER B 1 9 ? -20.094 2.777 -10.961 1 26.27 9 SER B CA 1
ATOM 1370 C C . SER B 1 9 ? -20.328 1.306 -10.648 1 26.27 9 SER B C 1
ATOM 1372 O O . SER B 1 9 ? -19.453 0.627 -10.109 1 26.27 9 SER B O 1
ATOM 1374 N N . GLN B 1 10 ? -21.562 0.738 -10.672 1 27.08 10 GLN B N 1
ATOM 1375 C CA . GLN B 1 10 ? -22.266 -0.481 -10.281 1 27.08 10 GLN B CA 1
ATOM 1376 C C . GLN B 1 10 ? -21.656 -1.706 -10.953 1 27.08 10 GLN B C 1
ATOM 1378 O O . GLN B 1 10 ? -22.328 -2.723 -11.141 1 27.08 10 GLN B O 1
ATOM 1383 N N . SER B 1 11 ? -20.531 -1.67 -11.664 1 27.42 11 SER B N 1
ATOM 1384 C CA . SER B 1 11 ? -20.422 -2.918 -12.414 1 27.42 11 SER B CA 1
ATOM 1385 C C . SER B 1 11 ? -20.172 -4.102 -11.484 1 27.42 11 SER B C 1
ATOM 1387 O O . SER B 1 11 ? -19.703 -3.93 -10.359 1 27.42 11 SER B O 1
ATOM 1389 N N . GLU B 1 12 ? -20.422 -5.531 -11.852 1 28.34 12 GLU B N 1
ATOM 1390 C CA . GLU B 1 12 ? -20.609 -6.895 -11.367 1 28.34 12 GLU B CA 1
ATOM 1391 C C . GLU B 1 12 ? -19.359 -7.406 -10.656 1 28.34 12 GLU B C 1
ATOM 1393 O O . GLU B 1 12 ? -18.859 -8.492 -10.969 1 28.34 12 GLU B O 1
ATOM 1398 N N . ALA B 1 13 ? -18.344 -6.824 -10.445 1 33.5 13 ALA B N 1
ATOM 1399 C CA . ALA B 1 13 ? -17.266 -7.48 -9.695 1 33.5 13 ALA B CA 1
ATOM 1400 C C . ALA B 1 13 ? -17.75 -7.898 -8.312 1 33.5 13 ALA B C 1
ATOM 1402 O O . ALA B 1 13 ? -17 -8.523 -7.551 1 33.5 13 ALA B O 1
ATOM 1403 N N . ALA B 1 14 ? -18.844 -7.293 -7.809 1 38.66 14 ALA B N 1
ATOM 1404 C CA . ALA B 1 14 ? -19.391 -7.559 -6.48 1 38.66 14 ALA B CA 1
ATOM 1405 C C . ALA B 1 14 ? -19.672 -9.047 -6.293 1 38.66 14 ALA B C 1
ATOM 1407 O O . ALA B 1 14 ? -20.016 -9.484 -5.191 1 38.66 14 ALA B O 1
ATOM 1408 N N . GLY B 1 15 ? -19.688 -9.711 -7.344 1 36.31 15 GLY B N 1
ATOM 1409 C CA . GLY B 1 15 ? -20.312 -11.016 -7.223 1 36.31 15 GLY B CA 1
ATOM 1410 C C . GLY B 1 15 ? -19.453 -12.023 -6.477 1 36.31 15 GLY B C 1
ATOM 1411 O O . GLY B 1 15 ? -19.922 -12.711 -5.578 1 36.31 15 GLY B O 1
ATOM 1412 N N . VAL B 1 16 ? -18.25 -12.227 -6.93 1 44.12 16 VAL B N 1
ATOM 1413 C CA . VAL B 1 16 ? -17.562 -13.43 -6.473 1 44.12 16 VAL B CA 1
ATOM 1414 C C . VAL B 1 16 ? -17.188 -13.281 -4.996 1 44.12 16 VAL B C 1
ATOM 1416 O O . VAL B 1 16 ? -17.297 -14.234 -4.227 1 44.12 16 VAL B O 1
ATOM 1419 N N . THR B 1 17 ? -16.688 -12.078 -4.621 1 50.25 17 THR B N 1
ATOM 1420 C CA . THR B 1 17 ? -16.031 -11.953 -3.316 1 50.25 17 THR B CA 1
ATOM 1421 C C . THR B 1 17 ? -17.078 -11.922 -2.201 1 50.25 17 THR B C 1
ATOM 1423 O O . THR B 1 17 ? -16.859 -12.484 -1.124 1 50.25 17 THR B O 1
ATOM 1426 N N . GLU B 1 18 ? -18.125 -11.148 -2.428 1 48.78 18 GLU B N 1
ATOM 1427 C CA . GLU B 1 18 ? -19.047 -11.086 -1.29 1 48.78 18 GLU B CA 1
ATOM 1428 C C . GLU B 1 18 ? -19.734 -12.43 -1.059 1 48.78 18 GLU B C 1
ATOM 1430 O O . GLU B 1 18 ? -20.047 -12.781 0.08 1 48.78 18 GLU B O 1
ATOM 1435 N N . SER B 1 19 ? -19.891 -13.094 -2.141 1 51.38 19 SER B N 1
ATOM 1436 C CA . SER B 1 19 ? -20.766 -14.25 -1.954 1 51.38 19 SER B CA 1
ATOM 1437 C C . SER B 1 19 ? -19.984 -15.445 -1.411 1 51.38 19 SER B C 1
ATOM 1439 O O . SER B 1 19 ? -20.562 -16.453 -1.006 1 51.38 19 SER B O 1
ATOM 1441 N N . GLY B 1 20 ? -18.688 -15.234 -1.064 1 60 20 GLY B N 1
ATOM 1442 C CA . GLY B 1 20 ? -17.922 -16.375 -0.612 1 60 20 GLY B CA 1
ATOM 1443 C C . GLY B 1 20 ? -17.828 -17.484 -1.65 1 60 20 GLY B C 1
ATOM 1444 O O . GLY B 1 20 ? -17.297 -18.562 -1.372 1 60 20 GLY B O 1
ATOM 1445 N N . LYS B 1 21 ? -18.5 -17.312 -2.744 1 80.44 21 LYS B N 1
ATOM 1446 C CA . LYS B 1 21 ? -18.422 -18.391 -3.715 1 80.44 21 LYS B CA 1
ATOM 1447 C C . LYS B 1 21 ? -17.266 -18.172 -4.691 1 80.44 21 LYS B C 1
ATOM 1449 O O . LYS B 1 21 ? -17.25 -17.188 -5.43 1 80.44 21 LYS B O 1
ATOM 1454 N N . PHE B 1 22 ? -16.281 -19.047 -4.656 1 91.19 22 PHE B N 1
ATOM 1455 C CA . PHE B 1 22 ? -15.117 -19 -5.527 1 91.19 22 PHE B CA 1
ATOM 1456 C C . PHE B 1 22 ? -15.414 -19.672 -6.863 1 91.19 22 PHE B C 1
ATOM 1458 O O . PHE B 1 22 ? -16.188 -20.641 -6.926 1 91.19 22 PHE B O 1
ATOM 1465 N N . SER B 1 23 ? -14.828 -19.109 -7.953 1 92.69 23 SER B N 1
ATOM 1466 C CA . SER B 1 23 ? -14.969 -19.703 -9.281 1 92.69 23 SER B CA 1
ATOM 1467 C C . SER B 1 23 ? -14.484 -21.141 -9.289 1 92.69 23 SER B C 1
ATOM 1469 O O . SER B 1 23 ? -15.062 -22 -9.961 1 92.69 23 SER B O 1
ATOM 1471 N N . GLN B 1 24 ? -13.406 -21.469 -8.633 1 95.31 24 GLN B N 1
ATOM 1472 C CA . GLN B 1 24 ? -12.922 -22.828 -8.367 1 95.31 24 GLN B CA 1
ATOM 1473 C C . GLN B 1 24 ? -12.836 -23.094 -6.863 1 95.31 24 GLN B C 1
ATOM 1475 O O . GLN B 1 24 ? -12.047 -22.453 -6.16 1 95.31 24 GLN B O 1
ATOM 1480 N N . THR B 1 25 ? -13.594 -24.047 -6.445 1 94.38 25 THR B N 1
ATOM 1481 C CA . THR B 1 25 ? -13.562 -24.422 -5.031 1 94.38 25 THR B CA 1
ATOM 1482 C C . THR B 1 25 ? -12.273 -25.156 -4.691 1 94.38 25 THR B C 1
ATOM 1484 O O . THR B 1 25 ? -11.516 -25.547 -5.582 1 94.38 25 THR B O 1
ATOM 1487 N N . ASP B 1 26 ? -12.078 -25.344 -3.379 1 95 26 ASP B N 1
ATOM 1488 C CA . ASP B 1 26 ? -10.906 -26.109 -2.961 1 95 26 ASP B CA 1
ATOM 1489 C C . ASP B 1 26 ? -10.969 -27.547 -3.502 1 95 26 ASP B C 1
ATOM 1491 O O . ASP B 1 26 ? -9.938 -28.125 -3.85 1 95 26 ASP B O 1
ATOM 1495 N N . GLU B 1 27 ? -12.102 -28.031 -3.488 1 95.25 27 GLU B N 1
ATOM 1496 C CA . GLU B 1 27 ? -12.289 -29.375 -4.039 1 95.25 27 GLU B CA 1
ATOM 1497 C C . GLU B 1 27 ? -11.969 -29.406 -5.527 1 95.25 27 GLU B C 1
ATOM 1499 O O . GLU B 1 27 ? -11.328 -30.344 -6.008 1 95.25 27 GLU B O 1
ATOM 1504 N N . ASP B 1 28 ? -12.414 -28.406 -6.297 1 96.06 28 ASP B N 1
ATOM 1505 C CA . ASP B 1 28 ? -12.078 -28.297 -7.715 1 96.06 28 ASP B CA 1
ATOM 1506 C C . ASP B 1 28 ? -10.57 -28.25 -7.926 1 96.06 28 ASP B C 1
ATOM 1508 O O . ASP B 1 28 ? -10.039 -28.953 -8.789 1 96.06 28 ASP B O 1
ATOM 1512 N N . LEU B 1 29 ? -9.922 -27.5 -7.145 1 97.38 29 LEU B N 1
ATOM 1513 C CA . LEU B 1 29 ? -8.477 -27.359 -7.258 1 97.38 29 LEU B CA 1
ATOM 1514 C C . LEU B 1 29 ? -7.773 -28.672 -6.973 1 97.38 29 LEU B C 1
ATOM 1516 O O . LEU B 1 29 ? -6.883 -29.078 -7.723 1 97.38 29 LEU B O 1
ATOM 1520 N N . GLU B 1 30 ? -8.219 -29.297 -5.93 1 97.69 30 GLU B N 1
ATOM 1521 C CA . GLU B 1 30 ? -7.621 -30.578 -5.57 1 97.69 30 GLU B CA 1
ATOM 1522 C C . GLU B 1 30 ? -7.789 -31.609 -6.688 1 97.69 30 GLU B C 1
ATOM 1524 O O . GLU B 1 30 ? -6.859 -32.344 -6.996 1 97.69 30 GLU B O 1
ATOM 1529 N N . SER B 1 31 ? -8.93 -31.625 -7.23 1 97.88 31 SER B N 1
ATOM 1530 C CA . SER B 1 31 ? -9.195 -32.531 -8.336 1 97.88 31 SER B CA 1
ATOM 1531 C C . SER B 1 31 ? -8.297 -32.25 -9.531 1 97.88 31 SER B C 1
ATOM 1533 O O . SER B 1 31 ? -7.934 -33.156 -10.281 1 97.88 31 SER B O 1
ATOM 1535 N N . ALA B 1 32 ? -7.945 -30.984 -9.68 1 97.94 32 ALA B N 1
ATOM 1536 C CA . ALA B 1 32 ? -7.074 -30.578 -10.781 1 97.94 32 ALA B CA 1
ATOM 1537 C C . ALA B 1 32 ? -5.605 -30.734 -10.398 1 97.94 32 ALA B C 1
ATOM 1539 O O . ALA B 1 32 ? -4.715 -30.438 -11.203 1 97.94 32 ALA B O 1
ATOM 1540 N N . GLY B 1 33 ? -5.297 -31.156 -9.164 1 98.38 33 GLY B N 1
ATOM 1541 C CA . GLY B 1 33 ? -3.936 -31.453 -8.742 1 98.38 33 GLY B CA 1
ATOM 1542 C C . GLY B 1 33 ? -3.271 -30.281 -8.039 1 98.38 33 GLY B C 1
ATOM 1543 O O . GLY B 1 33 ? -2.043 -30.203 -7.988 1 98.38 33 GLY B O 1
ATOM 1544 N N . PHE B 1 34 ? -4.102 -29.359 -7.531 1 98.75 34 PHE B N 1
ATOM 1545 C CA . PHE B 1 34 ? -3.553 -28.172 -6.887 1 98.75 34 PHE B CA 1
ATOM 1546 C C . PHE B 1 34 ? -4.117 -28.016 -5.48 1 98.75 34 PHE B C 1
ATOM 1548 O O . PHE B 1 34 ? -5.207 -28.5 -5.184 1 98.75 34 PHE B O 1
ATOM 1555 N N . THR B 1 35 ? -3.393 -27.344 -4.613 1 98.25 35 THR B N 1
ATOM 1556 C CA . THR B 1 35 ? -3.871 -26.953 -3.295 1 98.25 35 THR B CA 1
ATOM 1557 C C . THR B 1 35 ? -3.535 -25.484 -3.014 1 98.25 35 THR B C 1
ATOM 1559 O O . THR B 1 35 ? -2.539 -24.969 -3.516 1 98.25 35 THR B O 1
ATOM 1562 N N . CYS B 1 36 ? -4.355 -24.844 -2.264 1 97.69 36 CYS B N 1
ATOM 1563 C CA . CYS B 1 36 ? -4.18 -23.453 -1.887 1 97.69 36 CYS B CA 1
ATOM 1564 C C . CYS B 1 36 ? -3.83 -23.328 -0.409 1 97.69 36 CYS B C 1
ATOM 1566 O O . CYS B 1 36 ? -4.402 -24.016 0.43 1 97.69 36 CYS B O 1
ATOM 1568 N N . HIS B 1 37 ? -2.895 -22.453 -0.126 1 98.19 37 HIS B N 1
ATOM 1569 C CA . HIS B 1 37 ? -2.469 -22.172 1.239 1 98.19 37 HIS B CA 1
ATOM 1570 C C . HIS B 1 37 ? -2.574 -20.672 1.544 1 98.19 37 HIS B C 1
ATOM 1572 O O . HIS B 1 37 ? -2.49 -19.844 0.637 1 98.19 37 HIS B O 1
ATOM 1578 N N . SER B 1 38 ? -2.705 -20.344 2.877 1 97.75 38 SER B N 1
ATOM 1579 C CA . SER B 1 38 ? -2.902 -18.953 3.24 1 97.75 38 SER B CA 1
ATOM 1580 C C . SER B 1 38 ? -1.991 -18.547 4.395 1 97.75 38 SER B C 1
ATOM 1582 O O . SER B 1 38 ? -2.23 -17.531 5.055 1 97.75 38 SER B O 1
ATOM 1584 N N . THR B 1 39 ? -1.032 -19.359 4.746 1 97.62 39 THR B N 1
ATOM 1585 C CA . THR B 1 39 ? -0.037 -19.031 5.766 1 97.62 39 THR B CA 1
ATOM 1586 C C . THR B 1 39 ? 1.375 -19.203 5.207 1 97.62 39 THR B C 1
ATOM 1588 O O . THR B 1 39 ? 1.565 -19.797 4.145 1 97.62 39 THR B O 1
ATOM 1591 N N . ILE B 1 40 ? 2.227 -18.625 5.906 1 97.94 40 ILE B N 1
ATOM 1592 C CA . ILE B 1 40 ? 3.607 -18.719 5.445 1 97.94 40 ILE B CA 1
ATOM 1593 C C . ILE B 1 40 ? 4.215 -20.047 5.918 1 97.94 40 ILE B C 1
ATOM 1595 O O . ILE B 1 40 ? 5.328 -20.391 5.523 1 97.94 40 ILE B O 1
ATOM 1599 N N . GLU B 1 41 ? 3.342 -20.719 6.641 1 94 41 GLU B N 1
ATOM 1600 C CA . GLU B 1 41 ? 3.83 -22.016 7.086 1 94 41 GLU B CA 1
ATOM 1601 C C . GLU B 1 41 ? 4.129 -22.938 5.902 1 94 41 GLU B C 1
ATOM 1603 O O . GLU B 1 41 ? 3.332 -23.016 4.965 1 94 41 GLU B O 1
ATOM 1608 N N . ASP B 1 42 ? 5.266 -23.594 5.773 1 94.81 42 ASP B N 1
ATOM 1609 C CA . ASP B 1 42 ? 5.684 -24.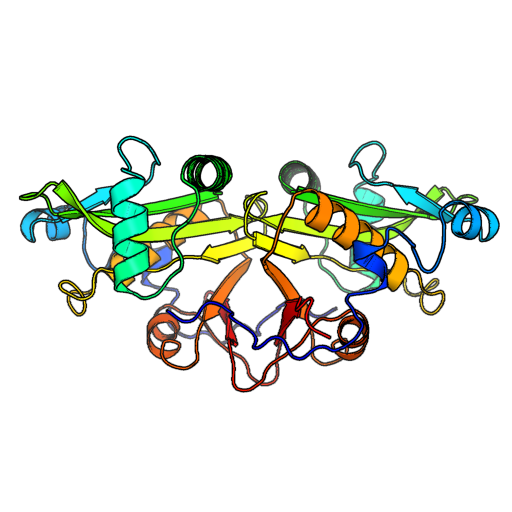578 4.785 1 94.81 42 ASP B CA 1
ATOM 1610 C C . ASP B 1 42 ? 6.012 -23.922 3.447 1 94.81 42 ASP B C 1
ATOM 1612 O O . ASP B 1 42 ? 6.246 -24.609 2.451 1 94.81 42 ASP B O 1
ATOM 1616 N N . LEU B 1 43 ? 5.785 -22.578 3.402 1 98.38 43 LEU B N 1
ATOM 1617 C CA . LEU B 1 43 ? 6.184 -21.891 2.186 1 98.38 43 LEU B CA 1
ATOM 1618 C C . LEU B 1 43 ? 7.695 -21.938 2.006 1 98.38 43 LEU B C 1
ATOM 1620 O O . LEU B 1 43 ? 8.445 -21.516 2.893 1 98.38 43 LEU B O 1
ATOM 1624 N N . ASP B 1 44 ? 8.102 -22.469 0.915 1 98.62 44 ASP B N 1
ATOM 1625 C CA . ASP B 1 44 ? 9.523 -22.562 0.606 1 98.62 44 ASP B CA 1
ATOM 1626 C C . ASP B 1 44 ? 10.023 -21.297 -0.083 1 98.62 44 ASP B C 1
ATOM 1628 O O . ASP B 1 44 ? 9.672 -21.031 -1.236 1 98.62 44 ASP B O 1
ATOM 1632 N N . LEU B 1 45 ? 10.953 -20.672 0.545 1 98.75 45 LEU B N 1
ATOM 1633 C CA . LEU B 1 45 ? 11.398 -19.375 0.051 1 98.75 45 LEU B CA 1
ATOM 1634 C C . LEU B 1 45 ? 12.258 -19.531 -1.196 1 98.75 45 LEU B C 1
ATOM 1636 O O . LEU B 1 45 ? 12.281 -18.641 -2.057 1 98.75 45 LEU B O 1
ATOM 1640 N N . ASP B 1 46 ? 12.977 -20.594 -1.295 1 98.75 46 ASP B N 1
ATOM 1641 C CA . ASP B 1 46 ? 13.727 -20.844 -2.521 1 98.75 46 ASP B CA 1
ATOM 1642 C C . ASP B 1 46 ? 12.789 -21.047 -3.709 1 98.75 46 ASP B C 1
ATOM 1644 O O . ASP B 1 46 ? 13.031 -20.531 -4.801 1 98.75 46 ASP B O 1
ATOM 1648 N N . GLN B 1 47 ? 11.719 -21.781 -3.512 1 98.81 47 GLN B N 1
ATOM 1649 C CA . GLN B 1 47 ? 10.742 -21.969 -4.578 1 98.81 47 GLN B CA 1
ATOM 1650 C C . GLN B 1 47 ? 10.039 -20.672 -4.93 1 98.81 47 GLN B C 1
ATOM 1652 O O . GLN B 1 47 ? 9.727 -20.422 -6.098 1 98.81 47 GLN B O 1
ATOM 1657 N N . LEU B 1 48 ? 9.781 -19.859 -3.91 1 98.88 48 LEU B N 1
ATOM 1658 C CA . LEU B 1 48 ? 9.148 -18.562 -4.188 1 98.88 48 LEU B CA 1
ATOM 1659 C C . LEU B 1 48 ? 10.062 -17.688 -5.039 1 98.88 48 LEU B C 1
ATOM 1661 O O . LEU B 1 48 ? 9.617 -17.094 -6.027 1 98.88 48 LEU B O 1
ATOM 1665 N N . ASN B 1 49 ? 11.32 -17.656 -4.688 1 98.81 49 ASN B N 1
ATOM 1666 C CA . ASN B 1 49 ? 12.281 -16.906 -5.488 1 98.81 49 ASN B CA 1
ATOM 1667 C C . ASN B 1 49 ? 12.391 -17.469 -6.902 1 98.81 49 ASN B C 1
ATOM 1669 O O . ASN B 1 49 ? 12.492 -16.719 -7.871 1 98.81 49 ASN B O 1
ATOM 1673 N N . ALA B 1 50 ? 12.414 -18.734 -7.012 1 98.69 50 ALA B N 1
ATOM 1674 C CA . ALA B 1 50 ? 12.461 -19.359 -8.328 1 98.69 50 ALA B CA 1
ATOM 1675 C C . ALA B 1 50 ? 11.227 -18.984 -9.156 1 98.69 50 ALA B C 1
ATOM 1677 O O . ALA B 1 50 ? 11.336 -18.703 -10.352 1 98.69 50 ALA B O 1
ATOM 1678 N N . LEU B 1 51 ? 10.062 -19.016 -8.531 1 98.75 51 LEU B N 1
ATOM 1679 C CA . LEU B 1 51 ? 8.828 -18.594 -9.195 1 98.75 51 LEU B CA 1
ATOM 1680 C C . LEU B 1 51 ? 8.922 -17.156 -9.656 1 98.75 51 LEU B C 1
ATOM 1682 O O . LEU B 1 51 ? 8.562 -16.828 -10.797 1 98.75 51 LEU B O 1
ATOM 1686 N N . PHE B 1 52 ? 9.422 -16.281 -8.773 1 98.25 52 PHE B N 1
ATOM 1687 C CA . PHE B 1 52 ? 9.617 -14.875 -9.141 1 98.25 52 PHE B CA 1
ATOM 1688 C C . PHE B 1 52 ? 10.516 -14.766 -10.367 1 98.25 52 PHE B C 1
ATOM 1690 O O . PHE B 1 52 ? 10.219 -14.023 -11.297 1 98.25 52 PHE B O 1
ATOM 1697 N N . SER B 1 53 ? 11.539 -15.523 -10.391 1 98 53 SER B N 1
ATOM 1698 C CA . SER B 1 53 ? 12.5 -15.477 -11.484 1 98 53 SER B CA 1
ATOM 1699 C C . SER B 1 53 ? 11.867 -15.906 -12.805 1 98 53 SER B C 1
ATOM 1701 O O . SER B 1 53 ? 12.172 -15.344 -13.859 1 98 53 SER B O 1
ATOM 1703 N N . LYS B 1 54 ? 10.992 -16.797 -12.805 1 97.69 54 LYS B N 1
ATOM 1704 C CA . LYS B 1 54 ? 10.344 -17.312 -14.008 1 97.69 54 LYS B CA 1
ATOM 1705 C C . LYS B 1 54 ? 9.516 -16.234 -14.695 1 97.69 54 LYS B C 1
ATOM 1707 O O . LYS B 1 54 ? 9.227 -16.344 -15.891 1 97.69 54 LYS B O 1
ATOM 1712 N N . VAL B 1 55 ? 9.102 -15.25 -13.93 1 95.44 55 VAL B N 1
ATOM 1713 C CA . VAL B 1 55 ? 8.273 -14.195 -14.508 1 95.44 55 VAL B CA 1
ATOM 1714 C C . VAL B 1 55 ? 9.031 -12.867 -14.492 1 95.44 55 VAL B C 1
ATOM 1716 O O . VAL B 1 55 ? 8.43 -11.797 -14.484 1 95.44 55 VAL B O 1
ATOM 1719 N N . SER B 1 56 ? 10.375 -12.898 -14.289 1 94.06 56 SER B N 1
ATOM 1720 C CA . SER B 1 56 ? 11.312 -11.789 -14.398 1 94.06 56 SER B CA 1
ATOM 1721 C C . SER B 1 56 ? 11.164 -10.812 -13.234 1 94.06 56 SER B C 1
ATOM 1723 O O . SER B 1 56 ? 11.406 -9.617 -13.383 1 94.06 56 SER B O 1
ATOM 1725 N N . PHE B 1 57 ? 10.625 -11.32 -12.195 1 94.5 57 PHE B N 1
ATOM 1726 C CA . PHE B 1 57 ? 10.703 -10.562 -10.953 1 94.5 57 PHE B CA 1
ATOM 1727 C C . PHE B 1 57 ? 12.055 -10.781 -10.273 1 94.5 57 PHE B C 1
ATOM 1729 O O . PHE B 1 57 ? 12.633 -11.867 -10.375 1 94.5 57 PHE B O 1
ATOM 1736 N N . PRO B 1 58 ? 12.555 -9.789 -9.594 1 93.19 58 PRO B N 1
ATOM 1737 C CA . PRO B 1 58 ? 13.844 -9.984 -8.914 1 93.19 58 PRO B CA 1
ATOM 1738 C C . PRO B 1 58 ? 13.75 -10.961 -7.746 1 93.19 58 PRO B C 1
ATOM 1740 O O . PRO B 1 58 ? 12.742 -10.977 -7.031 1 93.19 58 PRO B O 1
ATOM 1743 N N . GLN B 1 59 ? 14.789 -11.766 -7.672 1 96.69 59 GLN B N 1
ATOM 1744 C CA . GLN B 1 59 ? 14.914 -12.531 -6.441 1 96.69 59 GLN B CA 1
ATOM 1745 C C . GLN B 1 59 ? 15.211 -11.625 -5.25 1 96.69 59 GLN B C 1
ATOM 1747 O O . GLN B 1 59 ? 15.797 -10.555 -5.41 1 96.69 59 GLN B O 1
ATOM 1752 N N . ARG B 1 60 ? 14.828 -12.148 -4.176 1 97.06 60 ARG B N 1
ATOM 1753 C CA . ARG B 1 60 ? 15.023 -11.383 -2.951 1 97.06 60 ARG B CA 1
ATOM 1754 C C . ARG B 1 60 ? 15.852 -12.164 -1.938 1 97.06 60 ARG B C 1
ATOM 1756 O O . ARG B 1 60 ? 15.828 -13.398 -1.932 1 97.06 60 ARG B O 1
ATOM 1763 N N . ASP B 1 61 ? 16.578 -11.352 -1.156 1 97.56 61 ASP B N 1
ATOM 1764 C CA . ASP B 1 61 ? 17.266 -11.977 -0.029 1 97.56 61 ASP B CA 1
ATOM 1765 C C . ASP B 1 61 ? 16.281 -12.742 0.853 1 97.56 61 ASP B C 1
ATOM 1767 O O . ASP B 1 61 ? 15.242 -12.211 1.238 1 97.56 61 ASP B O 1
ATOM 1771 N N . LYS B 1 62 ? 16.625 -13.961 1.243 1 98.06 62 LYS B N 1
ATOM 1772 C CA . LYS B 1 62 ? 15.68 -14.844 1.914 1 98.06 62 LYS B CA 1
ATOM 1773 C C . LYS B 1 62 ? 15.305 -14.305 3.293 1 98.06 62 LYS B C 1
ATOM 1775 O O . LYS B 1 62 ? 14.148 -14.398 3.709 1 98.06 62 LYS B O 1
ATOM 1780 N N . GLY B 1 63 ? 16.312 -13.844 3.998 1 98.19 63 GLY B N 1
ATOM 1781 C CA . GLY B 1 63 ? 16.016 -13.266 5.297 1 98.19 63 GLY B CA 1
ATOM 1782 C C . GLY B 1 63 ? 15.07 -12.078 5.211 1 98.19 63 GLY B C 1
ATOM 1783 O O . GLY B 1 63 ? 14.117 -11.977 5.988 1 98.19 63 GLY B O 1
ATOM 1784 N N . LYS B 1 64 ? 15.281 -11.188 4.305 1 97.88 64 LYS B N 1
ATOM 1785 C CA . LYS B 1 64 ? 14.414 -10.047 4.066 1 97.88 64 LYS B CA 1
ATOM 1786 C C . LYS B 1 64 ? 13.023 -10.492 3.602 1 97.88 64 LYS B C 1
ATOM 1788 O O . LYS B 1 64 ? 12.016 -9.945 4.039 1 97.88 64 LYS B O 1
ATOM 1793 N N . LEU B 1 65 ? 13.062 -11.453 2.707 1 98.19 65 LEU B N 1
ATOM 1794 C CA . LEU B 1 65 ? 11.797 -11.977 2.191 1 98.19 65 LEU B CA 1
ATOM 1795 C C . LEU B 1 65 ? 10.953 -12.555 3.32 1 98.19 65 LEU B C 1
ATOM 1797 O O . LEU B 1 65 ? 9.75 -12.297 3.393 1 98.19 65 LEU B O 1
ATOM 1801 N N . LEU B 1 66 ? 11.531 -13.305 4.164 1 98.56 66 LEU B N 1
ATOM 1802 C CA . LEU B 1 66 ? 10.797 -13.875 5.293 1 98.56 66 LEU B CA 1
ATOM 1803 C C . LEU B 1 66 ? 10.227 -12.766 6.176 1 98.56 66 LEU B C 1
ATOM 1805 O O . LEU B 1 66 ? 9.055 -12.828 6.57 1 98.56 66 LEU B O 1
ATOM 1809 N N . ARG B 1 67 ? 11.008 -11.781 6.492 1 98.12 67 ARG B N 1
ATOM 1810 C CA . ARG B 1 67 ? 10.539 -10.672 7.312 1 98.12 67 ARG B CA 1
ATOM 1811 C C . ARG B 1 67 ? 9.375 -9.945 6.645 1 98.12 67 ARG B C 1
ATOM 1813 O O . ARG B 1 67 ? 8.406 -9.578 7.305 1 98.12 67 ARG B O 1
ATOM 1820 N N . ALA B 1 68 ? 9.531 -9.734 5.348 1 98.31 68 ALA B N 1
ATOM 1821 C CA . ALA B 1 68 ? 8.453 -9.086 4.609 1 98.31 68 ALA B CA 1
ATOM 1822 C C . ALA B 1 68 ? 7.168 -9.898 4.688 1 98.31 68 ALA B C 1
ATOM 1824 O O . ALA B 1 68 ? 6.082 -9.336 4.867 1 98.31 68 ALA B O 1
ATOM 1825 N N . LEU B 1 69 ? 7.281 -11.195 4.543 1 98.69 69 LEU B N 1
ATOM 1826 C CA . LEU B 1 69 ? 6.117 -12.07 4.602 1 98.69 69 LEU B CA 1
ATOM 1827 C C . LEU B 1 69 ? 5.492 -12.055 5.992 1 98.69 69 LEU B C 1
ATOM 1829 O O . LEU B 1 69 ? 4.266 -12.117 6.129 1 98.69 69 LEU B O 1
ATOM 1833 N N . GLU B 1 70 ? 6.281 -11.938 7 1 98.19 70 GLU B N 1
ATOM 1834 C CA . GLU B 1 70 ? 5.789 -11.859 8.375 1 98.19 70 GLU B CA 1
ATOM 1835 C C . GLU B 1 70 ? 5.012 -10.57 8.609 1 98.19 70 GLU B C 1
ATOM 1837 O O . GLU B 1 70 ? 4.156 -10.5 9.492 1 98.19 70 GLU B O 1
ATOM 1842 N N . ASN B 1 71 ? 5.34 -9.609 7.836 1 97.69 71 ASN B N 1
ATOM 1843 C CA . ASN B 1 71 ? 4.668 -8.312 7.949 1 97.69 71 ASN B CA 1
ATOM 1844 C C . ASN B 1 71 ? 3.582 -8.156 6.891 1 97.69 71 ASN B C 1
ATOM 1846 O O . ASN B 1 71 ? 3.145 -7.035 6.609 1 97.69 71 ASN B O 1
ATOM 1850 N N . THR B 1 72 ? 3.193 -9.219 6.293 1 98 72 THR B N 1
ATOM 1851 C CA . THR B 1 72 ? 2.152 -9.25 5.27 1 98 72 THR B CA 1
ATOM 1852 C C . THR B 1 72 ? 0.788 -9.523 5.895 1 98 72 THR B C 1
ATOM 1854 O O . THR B 1 72 ? 0.658 -10.391 6.758 1 98 72 THR B O 1
ATOM 1857 N N . GLN B 1 73 ? -0.186 -8.711 5.445 1 97.5 73 GLN B N 1
ATOM 1858 C CA . GLN B 1 73 ? -1.536 -8.742 5.996 1 97.5 73 GLN B CA 1
ATOM 1859 C C . GLN B 1 73 ? -2.279 -10 5.559 1 97.5 73 GLN B C 1
ATOM 1861 O O . GLN B 1 73 ? -3.016 -10.602 6.344 1 97.5 73 GLN B O 1
ATOM 1866 N N . SER B 1 74 ? -2.166 -10.344 4.359 1 98.19 74 SER B N 1
ATOM 1867 C CA . SER B 1 74 ? -2.783 -11.531 3.779 1 98.19 74 SER B CA 1
ATOM 1868 C C . SER B 1 74 ? -1.947 -12.086 2.627 1 98.19 74 SER B C 1
ATOM 1870 O O . SER B 1 74 ? -1.315 -11.32 1.893 1 98.19 74 SER B O 1
ATOM 1872 N N . LEU B 1 75 ? -1.99 -13.445 2.514 1 98.75 75 LEU B N 1
ATOM 1873 C CA . LEU B 1 75 ? -1.305 -14.062 1.384 1 98.75 75 LEU B CA 1
ATOM 1874 C C . LEU B 1 75 ? -1.964 -15.383 1.004 1 98.75 75 LEU B C 1
ATOM 1876 O O . LEU B 1 75 ? -2.648 -16 1.824 1 98.75 75 LEU B O 1
ATOM 1880 N N . VAL B 1 76 ? -1.813 -15.742 -0.214 1 98.69 76 VAL B N 1
ATOM 1881 C CA . VAL B 1 76 ? -2.293 -17 -0.776 1 98.69 76 VAL B CA 1
ATOM 1882 C C . VAL B 1 76 ? -1.246 -17.578 -1.73 1 98.69 76 VAL B C 1
ATOM 1884 O O . VAL B 1 76 ? -0.626 -16.828 -2.498 1 98.69 76 VAL B O 1
ATOM 1887 N N . TRP B 1 77 ? -1.055 -18.812 -1.65 1 98.88 77 TRP B N 1
ATOM 1888 C CA . TRP B 1 77 ? -0.16 -19.453 -2.613 1 98.88 77 TRP B CA 1
ATOM 1889 C C . TRP B 1 77 ? -0.669 -20.844 -3 1 98.88 77 TRP B C 1
ATOM 1891 O O . TRP B 1 77 ? -1.441 -21.453 -2.26 1 98.88 77 TRP B O 1
ATOM 1901 N N . ILE B 1 78 ? -0.299 -21.266 -4.148 1 98.88 78 ILE B N 1
ATOM 1902 C CA . ILE B 1 78 ? -0.796 -22.5 -4.742 1 98.88 78 ILE B CA 1
ATOM 1903 C C . ILE B 1 78 ? 0.36 -23.484 -4.941 1 98.88 78 ILE B C 1
ATOM 1905 O O . ILE B 1 78 ? 1.438 -23.094 -5.398 1 98.88 78 ILE B O 1
ATOM 1909 N N . GLN B 1 79 ? 0.046 -24.656 -4.648 1 98.69 79 GLN B N 1
ATOM 1910 C CA . GLN B 1 79 ? 1.007 -25.75 -4.773 1 98.69 79 GLN B CA 1
ATOM 1911 C C . GLN B 1 79 ? 0.457 -26.875 -5.656 1 98.69 79 GLN B C 1
ATOM 1913 O O . GLN B 1 79 ? -0.719 -27.234 -5.555 1 98.69 79 GLN B O 1
ATOM 1918 N N . GLU B 1 80 ? 1.296 -27.359 -6.551 1 98.69 80 GLU B N 1
ATOM 1919 C CA . GLU B 1 80 ? 0.956 -28.594 -7.246 1 98.69 80 GLU B CA 1
ATOM 1920 C C . GLU B 1 80 ? 1.107 -29.797 -6.328 1 98.69 80 GLU B C 1
ATOM 1922 O O . GLU B 1 80 ? 2.156 -29.984 -5.707 1 98.69 80 GLU B O 1
ATOM 1927 N N . ILE B 1 81 ? 0.106 -30.625 -6.324 1 98.06 81 ILE B N 1
ATOM 1928 C CA . ILE B 1 81 ? 0.05 -31.719 -5.355 1 98.06 81 ILE B CA 1
ATOM 1929 C C . ILE B 1 81 ? 1.11 -32.75 -5.691 1 98.06 81 ILE B C 1
ATOM 1931 O O . ILE B 1 81 ? 1.858 -33.188 -4.812 1 98.06 81 ILE B O 1
ATOM 1935 N N . LYS B 1 82 ? 1.25 -33.125 -6.898 1 97.69 82 LYS B N 1
ATOM 1936 C CA . LYS B 1 82 ? 2.109 -34.219 -7.32 1 97.69 82 LYS B CA 1
ATOM 1937 C C . LYS B 1 82 ? 3.578 -33.906 -7.066 1 97.69 82 LYS B C 1
ATOM 1939 O O . LYS B 1 82 ? 4.336 -34.781 -6.617 1 97.69 82 LYS B O 1
ATOM 1944 N N . THR B 1 83 ? 4.031 -32.719 -7.266 1 97.38 83 THR B N 1
ATOM 1945 C CA . THR B 1 83 ? 5.449 -32.375 -7.227 1 97.38 83 THR B CA 1
ATOM 1946 C C . THR B 1 83 ? 5.773 -31.531 -6 1 97.38 83 THR B C 1
ATOM 1948 O O . THR B 1 83 ? 6.941 -31.266 -5.703 1 97.38 83 THR B O 1
ATOM 1951 N N . SER B 1 84 ? 4.75 -31.016 -5.328 1 97.56 84 SER B N 1
ATOM 1952 C CA . SER B 1 84 ? 4.879 -30.125 -4.184 1 97.56 84 SER B CA 1
ATOM 1953 C C . SER B 1 84 ? 5.508 -28.797 -4.586 1 97.56 84 SER B C 1
ATOM 1955 O O . SER B 1 84 ? 6.09 -28.094 -3.75 1 97.56 84 SER B O 1
ATOM 1957 N N . ARG B 1 85 ? 5.395 -28.469 -5.82 1 98 85 ARG B N 1
ATOM 1958 C CA . ARG B 1 85 ? 5.988 -27.234 -6.324 1 98 85 ARG B CA 1
ATOM 1959 C C . ARG B 1 85 ? 5.07 -26.047 -6.07 1 98 85 ARG B C 1
ATOM 1961 O O . ARG B 1 85 ? 3.855 -26.141 -6.25 1 98 85 ARG B O 1
ATOM 1968 N N . LEU B 1 86 ? 5.723 -24.969 -5.664 1 98.81 86 LEU B N 1
ATOM 1969 C CA . LEU B 1 86 ? 5.016 -23.703 -5.57 1 98.81 86 LEU B CA 1
ATOM 1970 C C . LEU B 1 86 ? 4.789 -23.094 -6.953 1 98.81 86 LEU B C 1
ATOM 1972 O O . LEU B 1 86 ? 5.746 -22.812 -7.676 1 98.81 86 LEU B O 1
ATOM 1976 N N . ILE B 1 87 ? 3.498 -22.828 -7.359 1 98.88 87 ILE B N 1
ATOM 1977 C CA . ILE B 1 87 ? 3.285 -22.453 -8.75 1 98.88 87 ILE B CA 1
ATOM 1978 C C . ILE B 1 87 ? 2.48 -21.156 -8.82 1 98.88 87 ILE B C 1
ATOM 1980 O O . ILE B 1 87 ? 2.262 -20.609 -9.906 1 98.88 87 ILE B O 1
ATOM 1984 N N . GLY B 1 88 ? 2.02 -20.594 -7.73 1 98.94 88 GLY B N 1
ATOM 1985 C CA . GLY B 1 88 ? 1.293 -19.328 -7.676 1 98.94 88 GLY B CA 1
ATOM 1986 C C . GLY B 1 88 ? 1.426 -18.625 -6.34 1 98.94 88 GLY B C 1
ATOM 1987 O O . GLY B 1 88 ? 1.633 -19.266 -5.309 1 98.94 88 GLY B O 1
ATOM 1988 N N . PHE B 1 89 ? 1.282 -17.344 -6.383 1 98.94 89 PHE B N 1
ATOM 1989 C CA . PHE B 1 89 ? 1.464 -16.547 -5.172 1 98.94 89 PHE B CA 1
ATOM 1990 C C . PHE B 1 89 ? 0.814 -15.18 -5.324 1 98.94 89 PHE B C 1
ATOM 1992 O O . PHE B 1 89 ? 0.812 -14.602 -6.414 1 98.94 89 PHE B O 1
ATOM 1999 N N . ALA B 1 90 ? 0.304 -14.648 -4.285 1 98.88 90 ALA B N 1
ATOM 2000 C CA . ALA B 1 90 ? -0.177 -13.273 -4.156 1 98.88 90 ALA B CA 1
ATOM 2001 C C . ALA B 1 90 ? -0.222 -12.844 -2.693 1 98.88 90 ALA B C 1
ATOM 2003 O O . ALA B 1 90 ? -0.449 -13.672 -1.805 1 98.88 90 ALA B O 1
ATOM 2004 N N . ARG B 1 91 ? -0.064 -11.586 -2.482 1 98.75 91 ARG B N 1
ATOM 2005 C CA . ARG B 1 91 ? -0.143 -11.109 -1.104 1 98.75 91 ARG B CA 1
ATOM 2006 C C . ARG B 1 91 ? -0.633 -9.672 -1.046 1 98.75 91 ARG B C 1
ATOM 2008 O O . ARG B 1 91 ? -0.731 -9 -2.076 1 98.75 91 ARG B O 1
ATOM 2015 N N . ALA B 1 92 ? -0.979 -9.219 0.146 1 98.69 92 ALA B N 1
ATOM 2016 C CA . ALA B 1 92 ? -1.447 -7.855 0.365 1 98.69 92 ALA B CA 1
ATOM 2017 C C . ALA B 1 92 ? -0.878 -7.281 1.659 1 98.69 92 ALA B C 1
ATOM 2019 O O . ALA B 1 92 ? -0.743 -7.992 2.656 1 98.69 92 ALA B O 1
ATOM 2020 N N . THR B 1 93 ? -0.491 -6.031 1.608 1 98.44 93 THR B N 1
ATOM 2021 C CA . THR B 1 93 ? -0.061 -5.285 2.785 1 98.44 93 THR B CA 1
ATOM 2022 C C . THR B 1 93 ? -0.933 -4.047 2.99 1 98.44 93 THR B C 1
ATOM 2024 O O . THR B 1 93 ? -1.625 -3.611 2.068 1 98.44 93 THR B O 1
ATOM 2027 N N . GLY B 1 94 ? -0.934 -3.506 4.188 1 98.19 94 GLY B N 1
ATOM 2028 C CA . GLY B 1 94 ? -1.711 -2.328 4.543 1 98.19 94 GLY B CA 1
ATOM 2029 C C . GLY B 1 94 ? -1.722 -2.049 6.031 1 98.19 94 GLY B C 1
ATOM 2030 O O . GLY B 1 94 ? -0.721 -2.27 6.719 1 98.19 94 GLY B O 1
ATOM 2031 N N . ASP B 1 95 ? -2.824 -1.468 6.457 1 98.19 95 ASP B N 1
ATOM 2032 C CA . ASP B 1 95 ? -2.934 -1.102 7.867 1 98.19 95 ASP B CA 1
ATOM 2033 C C . ASP B 1 95 ? -3.883 -2.041 8.609 1 98.19 95 ASP B C 1
ATOM 2035 O O . ASP B 1 95 ? -4.285 -1.761 9.734 1 98.19 95 ASP B O 1
ATOM 2039 N N . ARG B 1 96 ? -4.355 -3.09 7.98 1 97.62 96 ARG B N 1
ATOM 2040 C CA . ARG B 1 96 ? -5.191 -4.164 8.508 1 97.62 96 ARG B CA 1
ATOM 2041 C C . ARG B 1 96 ? -6.594 -3.654 8.836 1 97.62 96 ARG B C 1
ATOM 2043 O O . ARG B 1 96 ? -7.395 -4.375 9.43 1 97.62 96 ARG B O 1
ATOM 2050 N N . VAL B 1 97 ? -6.922 -2.443 8.461 1 97.44 97 VAL B N 1
ATOM 2051 C CA . VAL B 1 97 ? -8.211 -1.879 8.836 1 97.44 97 VAL B CA 1
ATOM 2052 C C . VAL B 1 97 ? -8.852 -1.196 7.629 1 97.44 97 VAL B C 1
ATOM 2054 O O . VAL B 1 97 ? -9.875 -1.649 7.121 1 97.44 97 VAL B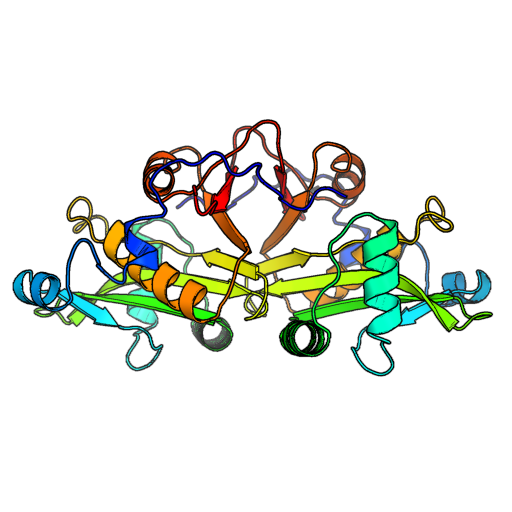 O 1
ATOM 2057 N N . PHE B 1 98 ? -8.172 -0.224 7.078 1 96.25 98 PHE B N 1
ATOM 2058 C CA . PHE B 1 98 ? -8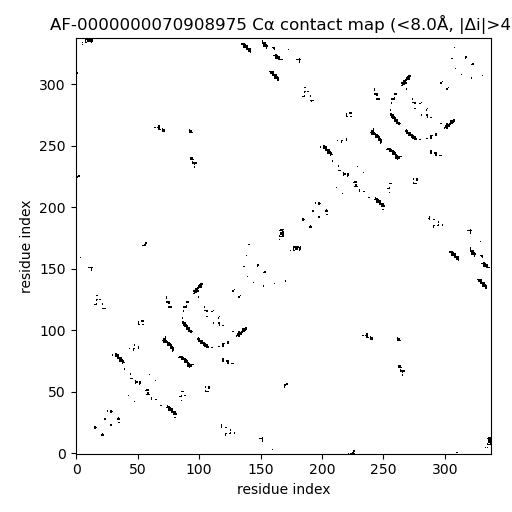.797 0.622 6.07 1 96.25 98 PHE B CA 1
ATOM 2059 C C . PHE B 1 98 ? -8.273 0.283 4.676 1 96.25 98 PHE B C 1
ATOM 2061 O O . PHE B 1 98 ? -9.039 0.286 3.707 1 96.25 98 PHE B O 1
ATOM 2068 N N . HIS B 1 99 ? -6.98 0.009 4.566 1 96 99 HIS B N 1
ATOM 2069 C CA . HIS B 1 99 ? -6.32 -0.044 3.266 1 96 99 HIS B CA 1
ATOM 2070 C C . HIS B 1 99 ? -5.609 -1.378 3.062 1 96 99 HIS B C 1
ATOM 2072 O O . HIS B 1 99 ? -5.062 -1.945 4.008 1 96 99 HIS B O 1
ATOM 2078 N N . ALA B 1 100 ? -5.586 -1.774 1.812 1 97.81 100 ALA B N 1
ATOM 2079 C CA . ALA B 1 100 ? -4.73 -2.881 1.395 1 97.81 100 ALA B CA 1
ATOM 2080 C C . ALA B 1 100 ? -4.219 -2.672 -0.027 1 97.81 100 ALA B C 1
ATOM 2082 O O . ALA B 1 100 ? -4.957 -2.211 -0.9 1 97.81 100 ALA B O 1
ATOM 2083 N N . ILE B 1 101 ? -2.975 -3 -0.231 1 98.19 101 ILE B N 1
ATOM 2084 C CA . ILE B 1 101 ? -2.355 -3.047 -1.552 1 98.19 101 ILE B CA 1
ATOM 2085 C C . ILE B 1 101 ? -1.968 -4.484 -1.889 1 98.19 101 ILE B C 1
ATOM 2087 O O . ILE B 1 101 ? -1.318 -5.164 -1.089 1 98.19 101 ILE B O 1
ATOM 2091 N N . ILE B 1 102 ? -2.371 -4.914 -3.012 1 98.06 102 ILE B N 1
ATOM 2092 C CA . ILE B 1 102 ? -2.039 -6.254 -3.475 1 98.06 102 ILE B CA 1
ATOM 2093 C C . ILE B 1 102 ? -0.72 -6.223 -4.242 1 98.06 102 ILE B C 1
ATOM 2095 O O . ILE B 1 102 ? -0.504 -5.348 -5.082 1 98.06 102 ILE B O 1
ATOM 2099 N N . TRP B 1 103 ? 0.146 -7.199 -3.904 1 97.38 103 TRP B N 1
ATOM 2100 C CA . TRP B 1 103 ? 1.48 -7.312 -4.484 1 97.38 103 TRP B CA 1
ATOM 2101 C C . TRP B 1 103 ? 1.728 -8.727 -5.008 1 97.38 103 TRP B C 1
ATOM 2103 O O . TRP B 1 103 ? 1.121 -9.688 -4.531 1 97.38 103 TRP B O 1
ATOM 2113 N N . ASP B 1 104 ? 2.662 -8.867 -5.969 1 97.56 104 ASP B N 1
ATOM 2114 C CA . ASP B 1 104 ? 3.346 -10.109 -6.305 1 97.56 104 ASP B CA 1
ATOM 2115 C C . ASP B 1 104 ? 2.357 -11.164 -6.797 1 97.56 104 ASP B C 1
ATOM 2117 O O . ASP B 1 104 ? 2.41 -12.32 -6.367 1 97.56 104 ASP B O 1
ATOM 2121 N N . VAL B 1 105 ? 1.461 -10.742 -7.574 1 98.38 105 VAL B N 1
ATOM 2122 C CA . VAL B 1 105 ? 0.543 -11.719 -8.156 1 98.38 105 VAL B CA 1
ATOM 2123 C C . VAL B 1 105 ? 1.229 -12.453 -9.297 1 98.38 105 VAL B C 1
ATOM 2125 O O . VAL B 1 105 ? 1.459 -11.883 -10.367 1 98.38 105 VAL B O 1
ATOM 2128 N N . VAL B 1 106 ? 1.532 -13.75 -9.039 1 98.56 106 VAL B N 1
ATOM 2129 C CA . VAL B 1 106 ? 2.291 -14.492 -10.047 1 98.56 106 VAL B CA 1
ATOM 2130 C C . VAL B 1 106 ? 1.765 -15.922 -10.141 1 98.56 106 VAL B C 1
ATOM 2132 O O . VAL B 1 106 ? 1.336 -16.5 -9.141 1 98.56 106 VAL B O 1
ATOM 2135 N N . VAL B 1 107 ? 1.749 -16.422 -11.281 1 98.81 107 VAL B N 1
ATOM 2136 C CA . VAL B 1 107 ? 1.525 -17.828 -11.609 1 98.81 107 VAL B CA 1
ATOM 2137 C C . VAL B 1 107 ? 2.635 -18.312 -12.531 1 98.81 107 VAL B C 1
ATOM 2139 O O . VAL B 1 107 ? 3.021 -17.625 -13.477 1 98.81 107 VAL B O 1
ATOM 2142 N N . ASP B 1 108 ? 3.18 -19.453 -12.242 1 98.81 108 ASP B N 1
ATOM 2143 C CA . ASP B 1 108 ? 4.145 -20.094 -13.125 1 98.81 108 ASP B CA 1
ATOM 2144 C C . ASP B 1 108 ? 3.633 -20.125 -14.57 1 98.81 108 ASP B C 1
ATOM 2146 O O . ASP B 1 108 ? 2.51 -20.547 -14.828 1 98.81 108 ASP B O 1
ATOM 2150 N N . PRO B 1 109 ? 4.48 -19.703 -15.484 1 98.5 109 PRO B N 1
ATOM 2151 C CA . PRO B 1 109 ? 4.02 -19.625 -16.875 1 98.5 109 PRO B CA 1
ATOM 2152 C C . PRO B 1 109 ? 3.512 -20.969 -17.391 1 98.5 109 PRO B C 1
ATOM 2154 O O . PRO B 1 109 ? 2.564 -21 -18.188 1 98.5 109 PRO B O 1
ATOM 2157 N N . ALA B 1 110 ? 4.027 -22.016 -17 1 98.12 110 ALA B N 1
ATOM 2158 C CA . ALA B 1 110 ? 3.629 -23.344 -17.453 1 98.12 110 ALA B CA 1
ATOM 2159 C C . ALA B 1 110 ? 2.221 -23.703 -16.969 1 98.12 110 ALA B C 1
ATOM 2161 O O . ALA B 1 110 ? 1.609 -24.656 -17.453 1 98.12 110 ALA B O 1
ATOM 2162 N N . TYR B 1 111 ? 1.717 -22.922 -16.062 1 98.19 111 TYR B N 1
ATOM 2163 C CA . TYR B 1 111 ? 0.416 -23.219 -15.477 1 98.19 111 TYR B CA 1
ATOM 2164 C C . TYR B 1 111 ? -0.569 -22.078 -15.727 1 98.19 111 TYR B C 1
ATOM 2166 O O . TYR B 1 111 ? -1.623 -22.016 -15.094 1 98.19 111 TYR B O 1
ATOM 2174 N N . GLN B 1 112 ? -0.227 -21.156 -16.531 1 97.12 112 GLN B N 1
ATOM 2175 C CA . GLN B 1 112 ? -1.126 -20.047 -16.828 1 97.12 112 GLN B CA 1
ATOM 2176 C C . GLN B 1 112 ? -2.234 -20.484 -17.781 1 97.12 112 GLN B C 1
ATOM 2178 O O . GLN B 1 112 ? -2.125 -21.516 -18.438 1 97.12 112 GLN B O 1
ATOM 2183 N N . GLY B 1 113 ? -3.35 -19.766 -17.719 1 96.06 113 GLY B N 1
ATOM 2184 C CA . GLY B 1 113 ? -4.488 -20.094 -18.562 1 96.06 113 GLY B CA 1
ATOM 2185 C C . GLY B 1 113 ? -5.434 -21.094 -17.922 1 96.06 113 GLY B C 1
ATOM 2186 O O . GLY B 1 113 ? -6.414 -21.516 -18.547 1 96.06 113 GLY B O 1
ATOM 2187 N N . LEU B 1 114 ? -5.211 -21.438 -16.719 1 96.94 114 LEU B N 1
ATOM 2188 C CA . LEU B 1 114 ? -6.031 -22.422 -16.016 1 96.94 114 LEU B CA 1
ATOM 2189 C C . LEU B 1 114 ? -6.922 -21.75 -14.984 1 96.94 114 LEU B C 1
ATOM 2191 O O . LEU B 1 114 ? -7.598 -22.422 -14.203 1 96.94 114 LEU B O 1
ATOM 2195 N N . GLY B 1 115 ? -6.859 -20.422 -14.891 1 97.31 115 GLY B N 1
ATOM 2196 C CA . GLY B 1 115 ? -7.68 -19.688 -13.945 1 97.31 115 GLY B CA 1
ATOM 2197 C C . GLY B 1 115 ? -7.035 -19.531 -12.586 1 97.31 115 GLY B C 1
ATOM 2198 O O . GLY B 1 115 ? -7.664 -19.047 -11.641 1 97.31 115 GLY B O 1
ATOM 2199 N N . LEU B 1 116 ? -5.789 -19.859 -12.461 1 98.38 116 LEU B N 1
ATOM 2200 C CA . LEU B 1 116 ? -5.141 -19.906 -11.156 1 98.38 116 LEU B CA 1
ATOM 2201 C C . LEU B 1 116 ? -4.891 -18.5 -10.625 1 98.38 116 LEU B C 1
ATOM 2203 O O . LEU B 1 116 ? -4.922 -18.266 -9.414 1 98.38 116 LEU B O 1
ATOM 2207 N N . GLY B 1 117 ? -4.633 -17.578 -11.539 1 98.44 117 GLY B N 1
ATOM 2208 C CA . GLY B 1 117 ? -4.543 -16.188 -11.102 1 98.44 117 GLY B CA 1
ATOM 2209 C C . GLY B 1 117 ? -5.809 -15.703 -10.422 1 98.44 117 GLY B C 1
ATOM 2210 O O . GLY B 1 117 ? -5.75 -15.023 -9.391 1 98.44 117 GLY B O 1
ATOM 2211 N N . LYS B 1 118 ? -6.883 -16.016 -11.039 1 97.56 118 LYS B N 1
ATOM 2212 C CA . LYS B 1 118 ? -8.18 -15.648 -10.469 1 97.56 118 LYS B CA 1
ATOM 2213 C C . LYS B 1 118 ? -8.398 -16.328 -9.125 1 97.56 118 LYS B C 1
ATOM 2215 O O . LYS B 1 118 ? -8.938 -15.727 -8.195 1 97.56 118 LYS B O 1
ATOM 2220 N N . VAL B 1 119 ? -8.031 -17.562 -9.008 1 97.69 119 VAL B N 1
ATOM 2221 C CA . VAL B 1 119 ? -8.109 -18.297 -7.754 1 97.69 119 VAL B CA 1
ATOM 2222 C C . VAL B 1 119 ? -7.363 -17.547 -6.656 1 97.69 119 VAL B C 1
ATOM 2224 O O . VAL B 1 119 ? -7.891 -17.344 -5.562 1 97.69 119 VAL B O 1
ATOM 2227 N N . LEU B 1 120 ? -6.145 -17.125 -6.93 1 98.31 120 LEU B N 1
ATOM 2228 C CA . LEU B 1 120 ? -5.344 -16.359 -5.98 1 98.31 120 LEU B CA 1
ATOM 2229 C C . LEU B 1 120 ? -6.074 -15.086 -5.555 1 98.31 120 LEU B C 1
ATOM 2231 O O . LEU B 1 120 ? -6.242 -14.828 -4.359 1 98.31 120 LEU B O 1
ATOM 2235 N N . MET B 1 121 ? -6.535 -14.352 -6.5 1 97.94 121 MET B N 1
ATOM 2236 C CA . MET B 1 121 ? -7.152 -13.055 -6.258 1 97.94 121 MET B CA 1
ATOM 2237 C C . MET B 1 121 ? -8.445 -13.203 -5.457 1 97.94 121 MET B C 1
ATOM 2239 O O . MET B 1 121 ? -8.695 -12.438 -4.523 1 97.94 121 MET B O 1
ATOM 2243 N N . GLU B 1 122 ? -9.242 -14.148 -5.832 1 96.69 122 GLU B N 1
ATOM 2244 C CA . GLU B 1 122 ? -10.516 -14.344 -5.145 1 96.69 122 GLU B CA 1
ATOM 2245 C C . GLU B 1 122 ? -10.305 -14.648 -3.666 1 96.69 122 GLU B C 1
ATOM 2247 O O . GLU B 1 122 ? -11.008 -14.102 -2.809 1 96.69 122 GLU B O 1
ATOM 2252 N N . ARG B 1 123 ? -9.43 -15.484 -3.389 1 96.81 123 ARG B N 1
ATOM 2253 C CA . ARG B 1 123 ? -9.188 -15.859 -2 1 96.81 123 ARG B CA 1
ATOM 2254 C C . ARG B 1 123 ? -8.562 -14.703 -1.224 1 96.81 123 ARG B C 1
ATOM 2256 O O . ARG B 1 123 ? -8.922 -14.453 -0.071 1 96.81 123 ARG B O 1
ATOM 2263 N N . LEU B 1 124 ? -7.621 -14.07 -1.833 1 96.94 124 LEU B N 1
ATOM 2264 C CA . LEU B 1 124 ? -7.02 -12.898 -1.207 1 96.94 124 LEU B CA 1
ATOM 2265 C C . LEU B 1 124 ? -8.078 -11.844 -0.903 1 96.94 124 LEU B C 1
ATOM 2267 O O . LEU B 1 124 ? -8.117 -11.305 0.203 1 96.94 124 LEU B O 1
ATOM 2271 N N . MET B 1 125 ? -8.938 -11.578 -1.842 1 95.69 125 MET B N 1
ATOM 2272 C CA . MET B 1 125 ? -10.008 -10.594 -1.686 1 95.69 125 MET B CA 1
ATOM 2273 C C . MET B 1 125 ? -10.977 -11.016 -0.59 1 95.69 125 MET B C 1
ATOM 2275 O O . MET B 1 125 ? -11.43 -10.18 0.2 1 95.69 125 MET B O 1
ATOM 2279 N N . ALA B 1 126 ? -11.32 -12.234 -0.621 1 94.38 126 ALA B N 1
ATOM 2280 C CA . ALA B 1 126 ? -12.211 -12.727 0.424 1 94.38 126 ALA B CA 1
ATOM 2281 C C . ALA B 1 126 ? -11.641 -12.453 1.811 1 94.38 126 ALA B C 1
ATOM 2283 O O . ALA B 1 126 ? -12.359 -11.992 2.705 1 94.38 126 ALA B O 1
ATOM 2284 N N . ASP B 1 127 ? -10.391 -12.719 2.004 1 95.5 127 ASP B N 1
ATOM 2285 C CA . ASP B 1 127 ? -9.719 -12.477 3.275 1 95.5 127 ASP B CA 1
ATOM 2286 C C . ASP B 1 127 ? -9.766 -10.992 3.641 1 95.5 127 ASP B C 1
ATOM 2288 O O . ASP B 1 127 ? -10.102 -10.633 4.77 1 95.5 127 ASP B O 1
ATOM 2292 N N . LEU B 1 128 ? -9.414 -10.148 2.736 1 96.06 128 LEU B N 1
ATOM 2293 C CA . LEU B 1 128 ? -9.367 -8.711 2.973 1 96.06 128 LEU B CA 1
ATOM 2294 C C . LEU B 1 128 ? -10.75 -8.164 3.297 1 96.06 128 LEU B C 1
ATOM 2296 O O . LEU B 1 128 ? -10.898 -7.34 4.20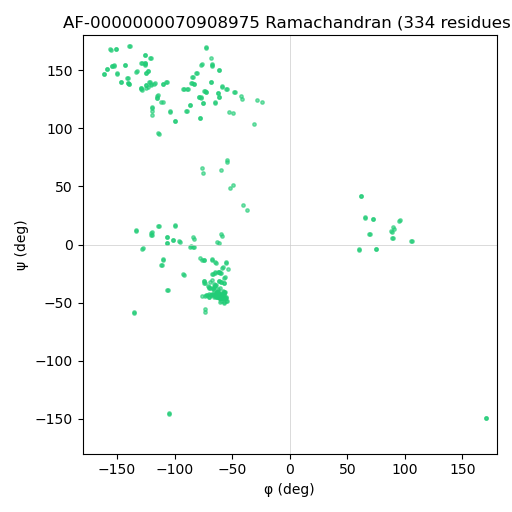7 1 96.06 128 LEU B O 1
ATOM 2300 N N . MET B 1 129 ? -11.727 -8.633 2.604 1 93.12 129 MET B N 1
ATOM 2301 C CA . MET B 1 129 ? -13.086 -8.164 2.826 1 93.12 129 MET B CA 1
ATOM 2302 C C . MET B 1 129 ? -13.617 -8.648 4.172 1 93.12 129 MET B C 1
ATOM 2304 O O . MET B 1 129 ? -14.359 -7.93 4.848 1 93.12 129 MET B O 1
ATOM 2308 N N . LYS B 1 130 ? -13.266 -9.82 4.492 1 93.62 130 LYS B N 1
ATOM 2309 C CA . LYS B 1 130 ? -13.641 -10.344 5.801 1 93.62 130 LYS B CA 1
ATOM 2310 C C . LYS B 1 130 ? -13.07 -9.484 6.922 1 93.62 130 LYS B C 1
ATOM 2312 O O . LYS B 1 130 ? -13.703 -9.328 7.973 1 93.62 130 LYS B O 1
ATOM 2317 N N . MET B 1 131 ? -11.945 -8.906 6.711 1 93.44 131 MET B N 1
ATOM 2318 C CA . MET B 1 131 ? -11.32 -8.016 7.684 1 93.44 131 MET B CA 1
ATOM 2319 C C . MET B 1 131 ? -12.031 -6.664 7.723 1 93.44 131 MET B C 1
ATOM 2321 O O . MET B 1 131 ? -11.742 -5.836 8.586 1 93.44 131 MET B O 1
ATOM 2325 N N . GLY B 1 132 ? -12.891 -6.426 6.699 1 92.88 132 GLY B N 1
ATOM 2326 C CA . GLY B 1 132 ? -13.617 -5.168 6.645 1 92.88 132 GLY B CA 1
ATOM 2327 C C . GLY B 1 132 ? -12.875 -4.086 5.879 1 92.88 132 GLY B C 1
ATOM 2328 O O . GLY B 1 132 ? -13.211 -2.904 5.988 1 92.88 132 GLY B O 1
ATOM 2329 N N . ILE B 1 133 ? -11.875 -4.484 5.168 1 94.56 133 ILE B N 1
ATOM 2330 C CA . ILE B 1 133 ? -11.094 -3.51 4.414 1 94.56 133 ILE B CA 1
ATOM 2331 C C . ILE B 1 133 ? -11.898 -3.01 3.221 1 94.56 133 ILE B C 1
ATOM 2333 O O . ILE B 1 133 ? -12.406 -3.809 2.424 1 94.56 133 ILE B O 1
ATOM 2337 N N . SER B 1 134 ? -11.922 -1.676 3.105 1 87.06 134 SER B N 1
ATOM 2338 C CA . SER B 1 134 ? -12.789 -1.098 2.086 1 87.06 134 SER B CA 1
ATOM 2339 C C . SER B 1 134 ? -11.984 -0.457 0.965 1 87.06 134 SER B C 1
ATOM 2341 O O . SER B 1 134 ? -12.516 -0.176 -0.111 1 87.06 134 SER B O 1
ATOM 2343 N N . ASN B 1 135 ? -10.742 -0.173 1.184 1 93.31 135 ASN B N 1
ATOM 2344 C CA . ASN B 1 135 ? -9.883 0.419 0.165 1 93.31 135 ASN B CA 1
ATOM 2345 C C . ASN B 1 135 ? -8.781 -0.543 -0.265 1 93.31 135 ASN B C 1
ATOM 2347 O O . ASN B 1 135 ? -7.758 -0.667 0.414 1 93.31 135 ASN B O 1
ATOM 2351 N N . ILE B 1 136 ? -9.07 -1.235 -1.34 1 96.5 136 ILE B N 1
ATOM 2352 C CA . ILE B 1 136 ? -8.133 -2.213 -1.873 1 96.5 136 ILE B CA 1
ATOM 2353 C C . ILE B 1 136 ? -7.648 -1.766 -3.252 1 96.5 136 ILE B C 1
ATOM 2355 O O . ILE B 1 136 ? -8.453 -1.42 -4.117 1 96.5 136 ILE B O 1
ATOM 2359 N N . ALA B 1 137 ? -6.34 -1.685 -3.426 1 96.5 137 ALA B N 1
ATOM 2360 C CA . ALA B 1 137 ? -5.773 -1.218 -4.688 1 96.5 137 ALA B CA 1
ATOM 2361 C C . ALA B 1 137 ? -4.559 -2.049 -5.086 1 96.5 137 ALA B C 1
ATOM 2363 O O . ALA B 1 137 ? -4.164 -2.969 -4.363 1 96.5 137 ALA B O 1
ATOM 2364 N N . LEU B 1 138 ? -4.086 -1.847 -6.27 1 96.5 138 LEU B N 1
ATOM 2365 C CA . LEU B 1 138 ? -2.869 -2.463 -6.793 1 96.5 138 LEU B CA 1
ATOM 2366 C C . LEU B 1 138 ? -2.27 -1.617 -7.91 1 96.5 138 LEU B C 1
ATOM 2368 O O . LEU B 1 138 ? -2.887 -0.649 -8.359 1 96.5 138 LEU B O 1
ATOM 2372 N N . TYR B 1 139 ? -1.041 -1.971 -8.234 1 92.88 139 TYR B N 1
ATOM 2373 C CA . TYR B 1 139 ? -0.312 -1.402 -9.367 1 92.88 139 TYR B CA 1
ATOM 2374 C C . TYR B 1 139 ? -0.137 -2.432 -10.477 1 92.88 139 TYR B C 1
ATOM 2376 O O . TYR B 1 139 ? 0.444 -3.496 -10.258 1 92.88 139 TYR B O 1
ATOM 2384 N N . ALA B 1 140 ? -0.615 -2.092 -11.617 1 93.44 140 ALA B N 1
ATOM 2385 C CA . ALA B 1 140 ? -0.598 -3.066 -12.703 1 93.44 140 ALA B CA 1
ATOM 2386 C C . ALA B 1 140 ? 0.116 -2.506 -13.93 1 93.44 140 ALA B C 1
ATOM 2388 O O . ALA B 1 140 ? -0.06 -1.335 -14.281 1 93.44 140 ALA B O 1
ATOM 2389 N N . GLU B 1 141 ? 0.952 -3.342 -14.562 1 90.62 141 GLU B N 1
ATOM 2390 C CA . GLU B 1 141 ? 1.427 -3.008 -15.898 1 90.62 141 GLU B CA 1
ATOM 2391 C C . GLU B 1 141 ? 0.268 -2.914 -16.891 1 90.62 141 GLU B C 1
ATOM 2393 O O . GLU B 1 141 ? -0.719 -3.643 -16.766 1 90.62 141 GLU B O 1
ATOM 2398 N N . PRO B 1 142 ? 0.467 -2.057 -17.891 1 90.88 142 PRO B N 1
ATOM 2399 C CA . PRO B 1 142 ? -0.618 -1.896 -18.859 1 90.88 142 PRO B CA 1
ATOM 2400 C C . PRO B 1 142 ? -1.03 -3.217 -19.516 1 90.88 142 PRO B C 1
ATOM 2402 O O . PRO B 1 142 ? -2.209 -3.416 -19.812 1 90.88 142 PRO B O 1
ATOM 2405 N N . THR B 1 143 ? -0.159 -4.141 -19.625 1 91.94 143 THR B N 1
ATOM 2406 C CA . THR B 1 143 ? -0.413 -5.379 -20.359 1 91.94 143 THR B CA 1
ATOM 2407 C C . THR B 1 143 ? -1.262 -6.332 -19.516 1 91.94 143 THR B C 1
ATOM 2409 O O . THR B 1 143 ? -1.8 -7.312 -20.031 1 91.94 143 THR B O 1
ATOM 2412 N N . VAL B 1 144 ? -1.441 -6.055 -18.234 1 93.75 144 VAL B N 1
ATOM 2413 C CA . VAL B 1 144 ? -2.15 -7.027 -17.406 1 93.75 144 VAL B CA 1
ATOM 2414 C C . VAL B 1 144 ? -3.396 -6.383 -16.797 1 93.75 144 VAL B C 1
ATOM 2416 O O . VAL B 1 144 ? -4.094 -7 -15.992 1 93.75 144 VAL B O 1
ATOM 2419 N N . ILE B 1 145 ? -3.713 -5.215 -17.203 1 93.69 145 ILE B N 1
ATOM 2420 C CA . ILE B 1 145 ? -4.898 -4.52 -16.719 1 93.69 145 ILE B CA 1
ATOM 2421 C C . ILE B 1 145 ? -6.141 -5.363 -16.984 1 93.69 145 ILE B C 1
ATOM 2423 O O . ILE B 1 145 ? -7.051 -5.43 -16.156 1 93.69 145 ILE B O 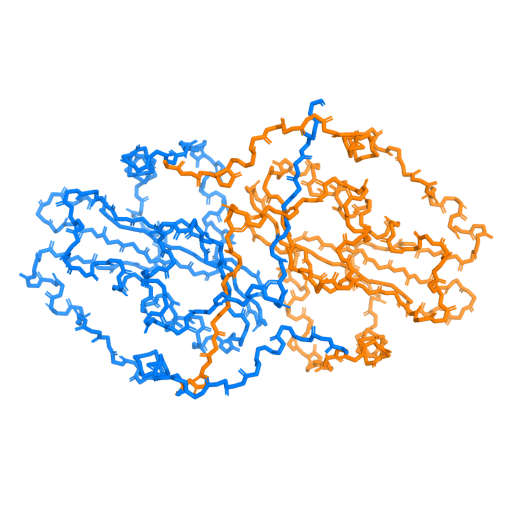1
ATOM 2427 N N . GLY B 1 146 ? -6.18 -5.941 -18.109 1 94.56 146 GLY B N 1
ATOM 2428 C CA . GLY B 1 146 ? -7.312 -6.758 -18.516 1 94.56 146 GLY B CA 1
ATOM 2429 C C . GLY B 1 146 ? -7.562 -7.934 -17.594 1 94.56 146 GLY B C 1
ATOM 2430 O O . GLY B 1 146 ? -8.68 -8.445 -17.516 1 94.56 146 GLY B O 1
ATOM 2431 N N . PHE B 1 147 ? -6.598 -8.391 -16.906 1 96 147 PHE B N 1
ATOM 2432 C CA . PHE B 1 147 ? -6.727 -9.484 -15.945 1 96 147 PHE B CA 1
ATOM 2433 C C . PHE B 1 147 ? -7.52 -9.047 -14.727 1 96 147 PHE B C 1
ATOM 2435 O O . PHE B 1 147 ? -8.312 -9.812 -14.18 1 96 147 PHE B O 1
ATOM 2442 N N . TYR B 1 148 ? -7.34 -7.82 -14.32 1 96.31 148 TYR B N 1
ATOM 2443 C CA . TYR B 1 148 ? -7.887 -7.359 -13.055 1 96.31 148 TYR B CA 1
ATOM 2444 C C . TYR B 1 148 ? -9.266 -6.746 -13.242 1 96.31 148 TYR B C 1
ATOM 2446 O O . TYR B 1 148 ? -10.094 -6.77 -12.32 1 96.31 148 TYR B O 1
ATOM 2454 N N . GLN B 1 149 ? -9.57 -6.234 -14.375 1 94.06 149 GLN B N 1
ATOM 2455 C CA . GLN B 1 149 ? -10.781 -5.473 -14.641 1 94.06 149 GLN B CA 1
ATOM 2456 C C . GLN B 1 149 ? -12.031 -6.316 -14.391 1 94.06 149 GLN B C 1
ATOM 2458 O O . GLN B 1 149 ? -12.953 -5.875 -13.703 1 94.06 149 GLN B O 1
ATOM 2463 N N . PRO B 1 150 ? -12.047 -7.527 -14.875 1 92.69 150 PRO B N 1
ATOM 2464 C CA . PRO B 1 150 ? -13.25 -8.336 -14.641 1 92.69 150 PRO B CA 1
ATOM 2465 C C . PRO B 1 150 ? -13.477 -8.641 -13.164 1 92.69 150 PRO B C 1
ATOM 2467 O O . PRO B 1 150 ? -14.57 -9.078 -12.781 1 92.69 150 PRO B O 1
ATOM 2470 N N . MET B 1 151 ? -12.531 -8.438 -12.406 1 92.75 151 MET B N 1
ATOM 2471 C CA . MET B 1 151 ? -12.648 -8.727 -10.984 1 92.75 151 MET B CA 1
ATOM 2472 C C . MET B 1 151 ? -13.023 -7.469 -10.203 1 92.75 151 MET B C 1
ATOM 2474 O O . MET B 1 151 ? -12.977 -7.465 -8.969 1 92.75 151 MET B O 1
ATOM 2478 N N . GLY B 1 152 ? -13.234 -6.363 -10.922 1 92.56 152 GLY B N 1
ATOM 2479 C CA . GLY B 1 152 ? -13.789 -5.18 -10.281 1 92.56 152 GLY B CA 1
ATOM 2480 C C . GLY B 1 152 ? -12.758 -4.09 -10.047 1 92.56 152 GLY B C 1
ATOM 2481 O O . GLY B 1 152 ? -13.07 -3.059 -9.445 1 92.56 152 GLY B O 1
ATOM 2482 N N . PHE B 1 153 ? -11.562 -4.355 -10.516 1 94.31 153 PHE B N 1
ATOM 2483 C CA . PHE B 1 153 ? -10.555 -3.314 -10.406 1 94.31 153 PHE B CA 1
ATOM 2484 C C . PHE B 1 153 ? -10.633 -2.352 -11.578 1 94.31 153 PHE B C 1
ATOM 2486 O O . PHE B 1 153 ? -10.797 -2.775 -12.727 1 94.31 153 PHE B O 1
ATOM 2493 N N . ILE B 1 154 ? -10.469 -1.099 -11.227 1 92 154 ILE B N 1
ATOM 2494 C CA . ILE B 1 154 ? -10.648 -0.068 -12.25 1 92 154 ILE B CA 1
ATOM 2495 C C . ILE B 1 154 ? -9.445 0.872 -12.25 1 92 154 ILE B C 1
ATOM 2497 O O . ILE B 1 154 ? -8.953 1.262 -11.188 1 92 154 ILE B O 1
ATOM 2501 N N . ALA B 1 155 ? -9.031 1.113 -13.445 1 87.81 155 ALA B N 1
ATOM 2502 C CA . ALA B 1 155 ? -8.062 2.184 -13.664 1 87.81 155 ALA B CA 1
ATOM 2503 C C . ALA B 1 155 ? -8.734 3.418 -14.258 1 87.81 155 ALA B C 1
ATOM 2505 O O . ALA B 1 155 ? -9.352 3.348 -15.32 1 87.81 155 ALA B O 1
ATOM 2506 N N . ASP B 1 156 ? -8.781 4.527 -13.555 1 82.62 156 ASP B N 1
ATOM 2507 C CA . ASP B 1 156 ? -9.344 5.777 -14.07 1 82.62 156 ASP B CA 1
ATOM 2508 C C . ASP B 1 156 ? -8.234 6.715 -14.547 1 82.62 156 ASP B C 1
ATOM 2510 O O . ASP B 1 156 ? -7.559 7.348 -13.734 1 82.62 156 ASP B O 1
ATOM 2514 N N . PRO B 1 157 ? -8.078 6.852 -15.859 1 78.25 157 PRO B N 1
ATOM 2515 C CA . PRO B 1 157 ? -6.984 7.676 -16.375 1 78.25 157 PRO B CA 1
ATOM 2516 C C . PRO B 1 157 ? -7.102 9.141 -15.945 1 78.25 157 PRO B C 1
ATOM 2518 O O . PRO B 1 157 ? -6.102 9.859 -15.93 1 78.25 157 PRO B O 1
ATOM 2521 N N . ASP B 1 158 ? -8.289 9.57 -15.625 1 81.69 158 ASP B N 1
ATOM 2522 C CA . ASP B 1 158 ? -8.477 10.969 -15.242 1 81.69 158 ASP B CA 1
ATOM 2523 C C . ASP B 1 158 ? -8.586 11.109 -13.727 1 81.69 158 ASP B C 1
ATOM 2525 O O . ASP B 1 158 ? -8.828 12.203 -13.211 1 81.69 158 ASP B O 1
ATOM 2529 N N . GLY B 1 159 ? -8.414 10.047 -13.148 1 84.06 159 GLY B N 1
ATOM 2530 C CA . GLY B 1 159 ? -8.578 10.031 -11.703 1 84.06 159 GLY B CA 1
ATOM 2531 C C . GLY B 1 159 ? -7.262 9.977 -10.953 1 84.06 159 GLY B C 1
ATOM 2532 O O . GLY B 1 159 ? -6.285 10.617 -11.352 1 84.06 159 GLY B O 1
ATOM 2533 N N . ILE B 1 160 ? -7.293 9.328 -9.906 1 86.06 160 ILE B N 1
ATOM 2534 C CA . ILE B 1 160 ? -6.137 9.195 -9.023 1 86.06 160 ILE B CA 1
ATOM 2535 C C . ILE B 1 160 ? -4.969 8.57 -9.789 1 86.06 160 ILE B C 1
ATOM 2537 O O . ILE B 1 160 ? -5.16 7.629 -10.562 1 86.06 160 ILE B O 1
ATOM 2541 N N . ARG B 1 161 ? -3.799 9.148 -9.586 1 89.12 161 ARG B N 1
ATOM 2542 C CA . ARG B 1 161 ? -2.594 8.664 -10.25 1 89.12 161 ARG B CA 1
ATOM 2543 C C . ARG B 1 161 ? -1.681 7.934 -9.273 1 89.12 161 ARG B C 1
ATOM 2545 O O . ARG B 1 161 ? -1.532 8.359 -8.125 1 89.12 161 ARG B O 1
ATOM 2552 N N . ALA B 1 162 ? -1.164 6.887 -9.852 1 90.5 162 ALA B N 1
ATOM 2553 C CA . ALA B 1 162 ? -0.078 6.238 -9.125 1 90.5 162 ALA B CA 1
ATOM 2554 C C . ALA B 1 162 ? 1.235 6.992 -9.305 1 90.5 162 ALA B C 1
ATOM 2556 O O . ALA B 1 162 ? 1.619 7.316 -10.43 1 90.5 162 ALA B O 1
ATOM 2557 N N . MET B 1 163 ? 1.878 7.336 -8.188 1 93.5 163 MET B N 1
ATOM 2558 C CA . MET B 1 163 ? 3.215 7.918 -8.25 1 93.5 163 MET B CA 1
ATOM 2559 C C . MET B 1 163 ? 4.219 7.059 -7.492 1 93.5 163 MET B C 1
ATOM 2561 O O . MET B 1 163 ? 3.9 6.52 -6.43 1 93.5 163 MET B O 1
ATOM 2565 N N . ALA B 1 164 ? 5.352 6.926 -8.102 1 93.62 164 ALA B N 1
ATOM 2566 C CA . ALA B 1 164 ? 6.434 6.164 -7.48 1 93.62 164 ALA B CA 1
ATOM 2567 C C . ALA B 1 164 ? 7.684 7.02 -7.309 1 93.62 164 ALA B C 1
ATOM 2569 O O . ALA B 1 164 ? 8.023 7.812 -8.195 1 93.62 164 ALA B O 1
ATOM 2570 N N . TYR B 1 165 ? 8.281 6.762 -6.117 1 93 165 TYR B N 1
ATOM 2571 C CA . TYR B 1 165 ? 9.523 7.477 -5.855 1 93 165 TYR B CA 1
ATOM 2572 C C . TYR B 1 165 ? 10.68 6.863 -6.629 1 93 165 TYR B C 1
ATOM 2574 O O . TYR B 1 165 ? 10.859 5.641 -6.633 1 93 165 TYR B O 1
ATOM 2582 N N . SER B 1 166 ? 11.422 7.586 -7.387 1 76.75 166 SER B N 1
ATOM 2583 C CA . SER B 1 166 ? 12.609 7.199 -8.133 1 76.75 166 SER B CA 1
ATOM 2584 C C . SER B 1 166 ? 13.828 8.008 -7.695 1 76.75 166 SER B C 1
ATOM 2586 O O . SER B 1 166 ? 13.789 9.234 -7.68 1 76.75 166 SER B O 1
ATOM 2588 N N . ARG B 1 167 ? 14.898 7.367 -7.074 1 64.25 167 ARG B N 1
ATOM 2589 C CA . ARG B 1 167 ? 16.109 8.031 -6.629 1 64.25 167 ARG B CA 1
ATOM 2590 C C . ARG B 1 167 ? 16.844 8.672 -7.805 1 64.25 167 ARG B C 1
ATOM 2592 O O . ARG B 1 167 ? 17.703 9.539 -7.609 1 64.25 167 ARG B O 1
ATOM 2599 N N . ARG B 1 168 ? 16.734 8.297 -9.125 1 45.19 168 ARG B N 1
ATOM 2600 C CA . ARG B 1 168 ? 17.656 8.625 -10.211 1 45.19 168 ARG B CA 1
ATOM 2601 C C . ARG B 1 168 ? 17.812 10.133 -10.367 1 45.19 168 ARG B C 1
ATOM 2603 O O . ARG B 1 168 ? 18.812 10.609 -10.922 1 45.19 168 ARG B O 1
ATOM 2610 N N . ARG B 1 169 ? 17.016 11.156 -9.945 1 34.19 169 ARG B N 1
ATOM 2611 C CA . ARG B 1 169 ? 17.625 12.188 -10.789 1 34.19 169 ARG B CA 1
ATOM 2612 C C . ARG B 1 169 ? 19 12.586 -10.266 1 34.19 169 ARG B C 1
ATOM 2614 O O . ARG B 1 169 ? 19.266 12.508 -9.062 1 34.19 169 ARG B O 1
#

Nearest PDB structures (foldseek):
  7dal-assembly1_B  TM=9.166E-01  e=1.496E-15  Oryza sativa Japonica Group
  7dai-assembly1_A-2  TM=9.312E-01  e=3.227E-15  Oryza sativa Japonica Group
  7daj-assembly1_B  TM=8.893E-01  e=7.883E-16  Oryza sativa Japonica Group
  7dai-assembly2_C  TM=8.972E-01  e=6.530E-15  Oryza sativa Japonica Group
  6k5m-assembly1_A  TM=9.036E-01  e=3.240E-14  Oryza sativa Japonica Group

pLDDT: mean 87.67, std 21.11, range [20.45, 98.94]

Organism: Physcomitrium patens (NCBI:txid3218)

Radius of gyration: 20.62 Å; Cα contacts (8 Å, |Δi|>4): 638; chains: 2; bounding box: 45×63×43 Å